Protein AF-A0A7W0MBH9-F1 (afdb_monomer_lite)

Foldseek 3Di:
DLVVCVVVVNNVVSLVVLVVCCVVVHPPNPVSLVVNLVVCVVVLVLVSVLVSLLVVCLVPPALVSLVSNCVSCVSVVNNVVCVVVSLVSQVVVPQLLRNLSNCVVVLVLVVSLVSCVPDDVVRYDLVSLLSSLVSCCVVPVVSSLVSLVVSLVVLVVVLDLVSLLVSLVSLVVNCVSCVVVVNNVVNVVVVVVVCVVCVPSPSSVVSCVVSVD

Structure (mmCIF, N/CA/C/O backbone):
data_AF-A0A7W0MBH9-F1
#
_entry.id   AF-A0A7W0MBH9-F1
#
loop_
_atom_site.group_PDB
_atom_site.id
_atom_site.type_symbol
_atom_site.label_atom_id
_atom_site.label_alt_id
_atom_site.label_comp_id
_atom_site.label_asym_id
_atom_site.label_entity_id
_atom_site.label_seq_id
_atom_site.pdbx_PDB_ins_code
_atom_site.Cartn_x
_atom_site.Cartn_y
_atom_site.Cartn_z
_atom_site.occupancy
_atom_site.B_iso_or_equiv
_atom_site.auth_seq_id
_atom_site.auth_comp_id
_atom_site.auth_asym_id
_atom_site.auth_atom_id
_atom_site.pdbx_PDB_model_num
ATOM 1 N N . MET A 1 1 ? 18.945 18.029 -27.733 1.00 68.25 1 MET A N 1
ATOM 2 C CA . MET A 1 1 ? 20.050 17.407 -28.519 1.00 68.25 1 MET A CA 1
ATOM 3 C C . MET A 1 1 ? 19.730 15.959 -28.866 1.00 68.25 1 MET A C 1
ATOM 5 O O . MET A 1 1 ? 19.923 15.594 -30.015 1.00 68.25 1 MET A O 1
ATOM 9 N N . ALA A 1 2 ? 19.217 15.164 -27.920 1.00 77.00 2 ALA A N 1
ATOM 10 C CA . ALA A 1 2 ? 18.685 13.834 -28.211 1.00 77.00 2 ALA A CA 1
ATOM 11 C C . ALA A 1 2 ? 17.453 13.874 -29.131 1.00 77.00 2 ALA A C 1
ATOM 13 O O . ALA A 1 2 ? 17.444 13.164 -30.128 1.00 77.00 2 ALA A O 1
ATOM 14 N N . ASP A 1 3 ? 16.504 14.786 -28.888 1.00 82.44 3 ASP A N 1
ATOM 15 C CA . ASP A 1 3 ? 15.327 14.963 -29.761 1.00 82.44 3 ASP A CA 1
ATOM 16 C C . ASP A 1 3 ? 15.734 15.255 -31.206 1.00 82.44 3 ASP A C 1
ATOM 18 O O . ASP A 1 3 ? 15.275 14.609 -32.135 1.00 82.44 3 ASP A O 1
ATOM 22 N N . LYS A 1 4 ? 16.729 16.130 -31.389 1.00 83.88 4 LYS A N 1
ATOM 23 C CA . LYS A 1 4 ? 17.278 16.458 -32.709 1.00 83.88 4 LYS A CA 1
ATOM 24 C C . LYS A 1 4 ? 17.926 15.257 -33.412 1.00 83.88 4 LYS A C 1
ATOM 26 O O . LYS A 1 4 ? 17.956 15.211 -34.633 1.00 83.88 4 LYS A O 1
ATOM 31 N N . LEU A 1 5 ? 18.475 14.291 -32.671 1.00 82.31 5 LEU A N 1
ATOM 32 C CA . LEU A 1 5 ? 18.982 13.046 -33.261 1.00 82.31 5 LEU A CA 1
ATOM 33 C C . LEU A 1 5 ? 17.832 12.115 -33.666 1.00 82.31 5 LEU A C 1
ATOM 35 O O . LEU A 1 5 ? 17.922 11.486 -34.717 1.00 82.31 5 LEU A O 1
ATOM 39 N N . VAL A 1 6 ? 16.755 12.063 -32.878 1.00 84.88 6 VAL A N 1
ATOM 40 C CA . VAL A 1 6 ? 15.534 11.311 -33.208 1.00 84.88 6 VAL A CA 1
ATOM 41 C C . VAL A 1 6 ? 14.849 11.895 -34.449 1.00 84.88 6 VAL A C 1
ATOM 43 O O . VAL A 1 6 ? 14.549 11.147 -35.374 1.00 84.88 6 VAL A O 1
ATOM 46 N N . GLU A 1 7 ? 14.704 13.221 -34.534 1.00 86.56 7 GLU A N 1
ATOM 47 C CA . GLU A 1 7 ? 14.156 13.934 -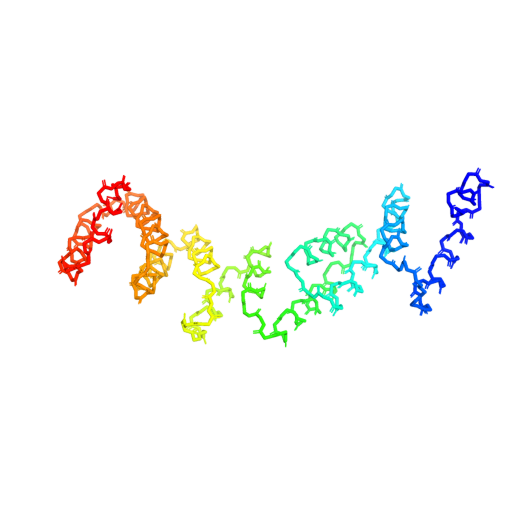35.705 1.00 86.56 7 GLU A CA 1
ATOM 48 C C . GLU A 1 7 ? 14.933 13.640 -36.9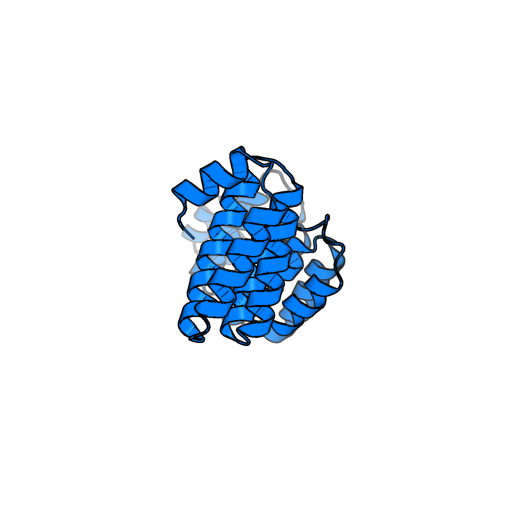98 1.00 86.56 7 GLU A C 1
ATOM 50 O O . GLU A 1 7 ? 14.364 13.612 -38.085 1.00 86.56 7 GLU A O 1
ATOM 55 N N . LEU A 1 8 ? 16.239 13.384 -36.884 1.00 87.31 8 LEU A N 1
ATOM 56 C CA . LEU A 1 8 ? 17.112 13.031 -38.005 1.00 87.31 8 LEU A CA 1
ATOM 57 C C . LEU A 1 8 ? 17.121 11.522 -38.320 1.00 87.31 8 LEU A C 1
ATOM 59 O O . LEU A 1 8 ? 17.977 11.067 -39.079 1.00 87.31 8 LEU A O 1
ATOM 63 N N . GLY A 1 9 ? 16.230 10.730 -37.715 1.00 83.75 9 GLY A N 1
ATOM 64 C CA . GLY A 1 9 ? 16.164 9.274 -37.890 1.00 83.75 9 GLY A CA 1
ATOM 65 C C . GLY A 1 9 ? 17.313 8.507 -37.223 1.00 83.75 9 GLY A C 1
ATOM 66 O O . GLY A 1 9 ? 17.500 7.319 -37.474 1.00 83.75 9 GLY A O 1
ATOM 67 N N . ARG A 1 10 ? 18.102 9.162 -36.360 1.00 88.19 10 ARG A N 1
ATOM 68 C CA . ARG A 1 10 ? 19.275 8.592 -35.671 1.00 88.19 10 ARG A CA 1
ATOM 69 C C . ARG A 1 10 ? 18.952 8.189 -34.232 1.00 88.19 10 ARG A C 1
ATOM 71 O O . ARG A 1 10 ? 19.737 8.422 -33.311 1.00 88.19 10 ARG A O 1
ATOM 78 N N . SER A 1 11 ? 17.804 7.552 -34.034 1.00 83.88 11 SER A N 1
ATOM 79 C CA . SER A 1 11 ? 17.293 7.162 -32.716 1.00 83.88 11 SER A CA 1
ATOM 80 C C . SER A 1 11 ? 18.256 6.269 -31.922 1.00 83.88 11 SER A C 1
ATOM 82 O O . SER A 1 11 ? 18.449 6.476 -30.725 1.00 83.88 11 SER A O 1
ATOM 84 N N . THR A 1 12 ? 18.961 5.344 -32.583 1.00 84.94 12 THR A N 1
ATOM 85 C CA . THR A 1 12 ? 19.976 4.487 -31.939 1.00 84.94 12 THR A CA 1
ATOM 86 C C . THR A 1 12 ? 21.141 5.297 -31.361 1.00 84.94 12 THR A C 1
ATOM 88 O O . THR A 1 12 ? 21.661 4.978 -30.289 1.00 84.94 12 THR A O 1
ATOM 91 N N . ASP A 1 13 ? 21.543 6.376 -32.039 1.00 84.62 13 ASP A N 1
ATOM 92 C CA . ASP A 1 13 ? 22.607 7.262 -31.564 1.00 84.62 13 ASP A CA 1
ATOM 93 C C . ASP A 1 13 ? 22.144 8.108 -30.379 1.00 84.62 13 ASP A C 1
ATOM 95 O O . ASP A 1 13 ? 22.915 8.293 -29.435 1.00 84.62 13 ASP A O 1
ATOM 99 N N . ALA A 1 14 ? 20.888 8.570 -30.401 1.00 85.12 14 ALA A N 1
ATOM 100 C CA . ALA A 1 14 ? 20.272 9.289 -29.289 1.00 85.12 14 ALA A CA 1
ATOM 101 C C . ALA A 1 14 ? 20.252 8.425 -28.016 1.00 85.12 14 ALA A C 1
ATOM 103 O O . ALA A 1 14 ? 20.780 8.837 -26.981 1.00 85.12 14 ALA A O 1
ATOM 104 N N . VAL A 1 15 ? 19.743 7.191 -28.115 1.00 85.81 15 VAL A N 1
ATOM 105 C CA . VAL A 1 15 ? 19.689 6.232 -26.999 1.00 85.81 15 VAL A CA 1
ATOM 106 C C . VAL A 1 15 ? 21.086 5.923 -26.462 1.00 85.81 15 VAL A C 1
ATOM 108 O O . VAL A 1 15 ? 21.318 5.970 -25.251 1.00 85.81 15 VAL A O 1
ATOM 111 N N . ARG A 1 16 ? 22.050 5.643 -27.349 1.00 86.25 16 ARG A N 1
ATOM 112 C CA . ARG A 1 16 ? 23.435 5.347 -26.956 1.00 86.25 16 ARG A CA 1
ATOM 113 C C . ARG A 1 16 ? 24.082 6.522 -26.223 1.00 86.25 16 ARG A C 1
ATOM 115 O O . ARG A 1 16 ? 24.674 6.311 -25.167 1.00 86.25 16 ARG A O 1
ATOM 122 N N . LEU A 1 17 ? 23.941 7.741 -26.749 1.00 87.00 17 LEU A N 1
ATOM 123 C CA . LEU A 1 17 ? 24.462 8.957 -26.123 1.00 87.00 17 LEU A CA 1
ATOM 124 C C . LEU A 1 17 ? 23.921 9.116 -24.698 1.00 87.00 17 LEU A C 1
ATOM 126 O O . LEU A 1 17 ? 24.693 9.345 -23.767 1.00 87.00 17 LEU A O 1
ATOM 130 N N . ILE A 1 18 ? 22.611 8.957 -24.519 1.00 86.81 18 ILE A N 1
ATOM 131 C CA . ILE A 1 18 ? 21.968 9.126 -23.215 1.00 86.81 18 ILE A CA 1
ATOM 132 C C . ILE A 1 18 ? 22.396 8.041 -22.234 1.00 86.81 18 ILE A C 1
ATOM 134 O O . ILE A 1 18 ? 22.822 8.371 -21.128 1.00 86.81 18 ILE A O 1
ATOM 138 N N . ARG A 1 19 ? 22.387 6.765 -22.643 1.00 84.62 19 ARG A N 1
ATOM 139 C CA . ARG A 1 19 ? 22.884 5.656 -21.810 1.00 84.62 19 ARG A CA 1
ATOM 140 C C . ARG A 1 19 ? 24.319 5.900 -21.341 1.00 84.62 19 ARG A C 1
ATOM 142 O O . ARG A 1 19 ? 24.640 5.653 -20.181 1.00 84.62 19 ARG A O 1
ATOM 149 N N . THR A 1 20 ? 25.188 6.415 -22.213 1.00 86.44 20 THR A N 1
ATOM 150 C CA . THR A 1 20 ? 26.563 6.769 -21.834 1.00 86.44 20 THR A CA 1
ATOM 151 C C . THR A 1 20 ? 26.610 7.891 -20.798 1.00 86.44 20 THR A C 1
ATOM 153 O O . THR A 1 20 ? 27.412 7.811 -19.869 1.00 86.44 20 THR A O 1
ATOM 156 N N . ARG A 1 21 ? 25.766 8.918 -20.923 1.00 86.06 21 ARG A N 1
ATOM 157 C CA . ARG A 1 21 ? 25.722 10.032 -19.962 1.00 86.06 21 ARG A CA 1
ATOM 158 C C . ARG A 1 21 ? 25.168 9.610 -18.602 1.00 86.06 21 ARG A C 1
ATOM 160 O O . ARG A 1 21 ? 25.760 9.969 -17.590 1.00 86.06 21 ARG A O 1
ATOM 167 N N . ILE A 1 22 ? 24.128 8.773 -18.582 1.00 84.12 22 ILE A N 1
ATOM 168 C CA . ILE A 1 22 ? 23.589 8.173 -17.350 1.00 84.12 22 ILE A CA 1
ATOM 169 C C . ILE A 1 22 ? 24.681 7.365 -16.634 1.00 84.12 22 ILE A C 1
ATOM 171 O O . ILE A 1 22 ? 24.929 7.583 -15.453 1.00 84.12 22 ILE A O 1
ATOM 175 N N . LYS A 1 23 ? 25.407 6.493 -17.352 1.00 82.38 23 LYS A N 1
ATOM 176 C CA . LYS A 1 23 ? 26.498 5.683 -16.769 1.00 82.38 23 LYS A CA 1
ATOM 177 C C . LYS A 1 23 ? 27.653 6.507 -16.199 1.00 82.38 23 LYS A C 1
ATOM 179 O O . LYS A 1 23 ? 28.332 6.045 -15.291 1.00 82.38 23 LYS A O 1
ATOM 184 N N . LYS A 1 24 ? 27.903 7.701 -16.739 1.00 84.38 24 LYS A N 1
ATOM 185 C CA . LYS A 1 24 ? 28.953 8.609 -16.255 1.00 84.38 24 LYS A CA 1
ATOM 186 C C . LYS A 1 24 ? 28.514 9.466 -15.064 1.00 84.38 24 LYS A C 1
ATOM 188 O O . LYS A 1 24 ? 29.319 10.261 -14.594 1.00 84.38 24 LYS A O 1
ATOM 193 N N . ASN A 1 25 ? 27.276 9.298 -14.591 1.00 77.00 25 ASN A N 1
ATOM 194 C CA . ASN A 1 25 ? 26.662 10.117 -13.549 1.00 77.00 25 ASN A CA 1
ATOM 195 C C . ASN A 1 25 ? 26.795 11.629 -13.828 1.00 77.00 25 ASN A C 1
ATOM 197 O O . ASN A 1 25 ? 27.114 12.419 -12.942 1.00 77.00 25 ASN A O 1
ATOM 201 N N . ASP A 1 26 ? 26.629 12.004 -15.099 1.00 74.62 26 ASP A N 1
ATOM 202 C CA . ASP A 1 26 ? 26.754 13.384 -15.571 1.00 74.62 26 ASP A CA 1
ATOM 203 C C . ASP A 1 26 ? 25.639 14.275 -14.990 1.00 74.62 26 ASP A C 1
ATOM 205 O O . 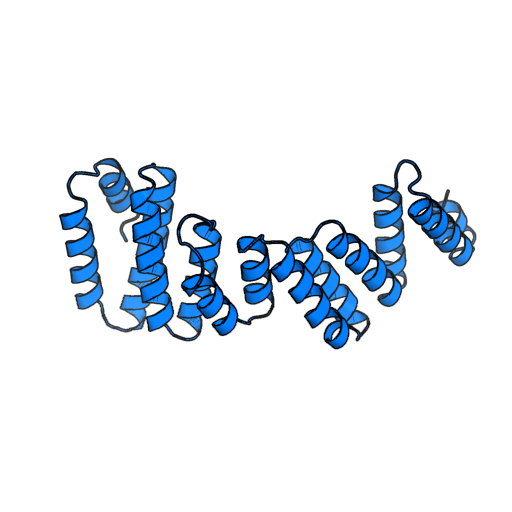ASP A 1 26 ? 24.568 13.791 -14.627 1.00 74.62 26 ASP A O 1
ATOM 209 N N . VAL A 1 27 ? 25.849 15.590 -14.914 1.00 68.06 27 VAL A N 1
ATOM 210 C CA . VAL A 1 27 ? 24.839 16.508 -14.359 1.00 68.06 27 VAL A CA 1
ATOM 211 C C . VAL A 1 27 ? 23.528 16.381 -15.150 1.00 68.06 27 VAL A C 1
ATOM 213 O O . VAL A 1 27 ? 23.517 16.473 -16.378 1.00 68.06 27 VAL A O 1
ATOM 216 N N . GLY A 1 28 ? 22.410 16.177 -14.442 1.00 74.94 28 GLY A N 1
ATOM 217 C CA . GLY A 1 28 ? 21.090 16.003 -15.059 1.00 74.94 28 GLY A CA 1
ATOM 218 C C . GLY A 1 28 ? 20.729 14.559 -15.432 1.00 74.94 28 GLY A C 1
ATOM 219 O O . GLY A 1 28 ? 19.964 14.359 -16.373 1.00 74.94 28 GLY A O 1
ATOM 220 N N . VAL A 1 29 ? 21.234 13.550 -14.705 1.00 79.12 29 VAL A N 1
ATOM 221 C CA . VAL A 1 29 ? 20.859 12.131 -14.906 1.00 79.12 29 VAL A CA 1
ATOM 222 C C . VAL A 1 29 ? 19.346 11.903 -14.862 1.00 79.12 29 VAL A C 1
ATOM 224 O O . VAL A 1 29 ? 18.840 11.134 -15.673 1.00 79.12 29 VAL A O 1
ATOM 227 N N . TRP A 1 30 ? 18.620 12.565 -13.955 1.00 79.00 30 TRP A N 1
ATOM 228 C CA . TRP A 1 30 ? 17.173 12.373 -13.796 1.00 79.00 30 TRP A CA 1
ATOM 229 C C . TRP A 1 30 ? 16.377 12.730 -15.067 1.00 79.00 30 TRP A C 1
ATOM 231 O O . TRP A 1 30 ? 15.751 11.825 -15.616 1.00 79.00 30 TRP A O 1
ATOM 241 N N . PRO A 1 31 ? 16.493 13.950 -15.642 1.00 86.50 31 PRO A N 1
ATOM 242 C CA . PRO A 1 31 ? 15.881 14.265 -16.938 1.00 86.50 31 PRO A CA 1
ATOM 243 C C . PRO A 1 31 ? 16.297 13.334 -18.084 1.00 86.50 31 PRO A C 1
ATOM 245 O O . PRO A 1 31 ? 15.519 13.078 -18.999 1.00 86.50 31 PRO A O 1
ATOM 248 N N . LEU A 1 32 ? 17.537 12.833 -18.063 1.00 86.12 32 LEU A N 1
ATOM 249 C CA . LEU A 1 32 ? 18.033 11.900 -19.076 1.00 86.12 32 LEU A CA 1
ATOM 250 C C . LEU A 1 32 ? 17.407 10.504 -18.941 1.00 86.12 32 LEU A C 1
ATOM 252 O O . LEU A 1 32 ? 17.131 9.873 -19.962 1.00 86.12 32 LEU A O 1
ATOM 256 N N . ARG A 1 33 ? 17.179 10.027 -17.710 1.00 83.69 33 ARG A N 1
ATOM 257 C CA . ARG A 1 33 ? 16.449 8.781 -17.440 1.00 83.69 33 ARG A CA 1
ATOM 258 C C . ARG A 1 33 ? 14.988 8.911 -17.859 1.00 83.69 33 ARG A C 1
ATOM 260 O O . ARG A 1 33 ? 14.539 8.072 -18.627 1.00 83.69 33 ARG A O 1
ATOM 267 N N . GLU A 1 34 ? 14.308 9.989 -17.461 1.00 86.12 34 GLU A N 1
ATOM 268 C CA . GLU A 1 34 ? 12.914 10.252 -17.857 1.00 86.12 34 GLU A CA 1
ATOM 269 C C . GLU A 1 34 ? 12.752 10.319 -19.378 1.00 86.12 34 GLU A C 1
ATOM 271 O O . GLU A 1 34 ? 11.821 9.746 -19.937 1.00 86.12 34 GLU A O 1
ATOM 276 N N . TRP A 1 35 ? 13.674 10.994 -20.073 1.00 91.31 35 TRP A N 1
ATOM 277 C CA . TRP A 1 35 ? 13.646 11.029 -21.533 1.00 91.31 35 TRP A CA 1
ATOM 278 C C . TRP A 1 35 ? 13.760 9.625 -22.130 1.00 91.31 35 TRP A C 1
ATOM 280 O O . TRP A 1 35 ? 13.010 9.289 -23.043 1.00 91.31 35 TRP A O 1
ATOM 290 N N . LEU A 1 36 ? 14.698 8.813 -21.628 1.00 89.81 36 LEU A N 1
ATOM 291 C CA . LEU A 1 36 ? 14.967 7.485 -22.176 1.00 89.81 36 LEU A CA 1
ATOM 292 C C . LEU A 1 36 ? 13.832 6.504 -21.894 1.00 89.81 36 LEU A C 1
ATOM 294 O O . LEU A 1 36 ? 13.537 5.680 -22.752 1.00 89.81 36 LEU A O 1
ATOM 298 N N . GLU A 1 37 ? 13.210 6.611 -20.724 1.00 88.94 37 GLU A N 1
ATOM 299 C CA . GLU A 1 37 ? 12.037 5.828 -20.353 1.00 88.94 37 GLU A CA 1
ATOM 300 C C . GLU A 1 37 ? 10.876 6.121 -21.303 1.00 88.94 37 GLU A C 1
ATOM 302 O O . GLU A 1 37 ? 10.459 5.214 -22.015 1.00 88.94 37 GLU A O 1
ATOM 307 N N . ARG A 1 38 ? 10.469 7.391 -21.453 1.00 90.44 38 ARG A N 1
ATOM 308 C CA . ARG A 1 38 ? 9.397 7.770 -22.395 1.00 90.44 38 ARG A CA 1
ATOM 309 C C . ARG A 1 38 ? 9.706 7.359 -23.831 1.00 90.44 38 ARG A C 1
ATOM 311 O O . ARG A 1 38 ? 8.851 6.820 -24.519 1.00 90.44 38 ARG A O 1
ATOM 318 N N . PHE A 1 39 ? 10.943 7.581 -24.283 1.00 91.38 39 PHE A N 1
ATOM 319 C CA . PHE A 1 39 ? 11.349 7.187 -25.631 1.00 91.38 39 PHE A CA 1
ATOM 320 C C . PHE A 1 39 ? 11.237 5.667 -25.842 1.00 91.38 39 PHE A C 1
ATOM 322 O O . PHE A 1 39 ? 10.825 5.216 -26.909 1.00 91.38 39 PHE A O 1
ATOM 329 N N . ALA A 1 40 ? 11.610 4.870 -24.837 1.00 90.88 40 ALA A N 1
ATOM 330 C CA . ALA A 1 40 ? 11.494 3.418 -24.892 1.00 90.88 40 ALA A CA 1
ATOM 331 C C . ALA A 1 40 ? 10.030 2.950 -24.814 1.00 90.88 40 ALA A C 1
ATOM 333 O O . ALA A 1 40 ? 9.664 2.026 -25.537 1.00 90.88 40 ALA A O 1
ATOM 334 N N . GLU A 1 41 ? 9.191 3.600 -24.004 1.00 90.62 41 GLU A N 1
ATOM 335 C CA . GLU A 1 41 ? 7.746 3.343 -23.940 1.00 90.62 41 GLU A CA 1
ATOM 336 C C . GLU A 1 41 ? 7.062 3.605 -25.286 1.00 90.62 41 GLU A C 1
ATOM 338 O O . GLU A 1 41 ? 6.368 2.723 -25.797 1.00 90.62 41 GLU A O 1
ATOM 343 N N . ASP A 1 42 ? 7.322 4.764 -25.901 1.00 91.38 42 ASP A N 1
ATOM 344 C CA . ASP A 1 42 ? 6.776 5.147 -27.212 1.00 91.38 42 ASP A CA 1
ATOM 345 C C . ASP A 1 42 ? 7.212 4.173 -28.318 1.00 91.38 42 ASP A C 1
ATOM 347 O O . ASP A 1 42 ? 6.460 3.882 -29.251 1.00 91.38 42 ASP A O 1
ATOM 351 N N . ALA A 1 43 ? 8.429 3.637 -28.206 1.00 90.25 43 ALA A N 1
ATOM 352 C CA . ALA A 1 43 ? 8.967 2.635 -29.120 1.00 90.25 43 ALA A CA 1
ATOM 353 C C . ALA A 1 43 ? 8.499 1.197 -28.814 1.00 90.25 43 ALA A C 1
ATOM 355 O O . ALA A 1 43 ? 8.831 0.280 -29.568 1.00 90.25 43 ALA A O 1
ATOM 356 N N . GLY A 1 44 ? 7.766 0.971 -27.716 1.00 91.62 44 GLY A N 1
ATOM 357 C CA . GLY A 1 44 ? 7.373 -0.362 -27.249 1.00 91.62 44 GLY A CA 1
ATOM 358 C C . GLY A 1 44 ? 8.543 -1.229 -26.760 1.00 91.62 44 GLY A C 1
ATOM 359 O O . GLY A 1 44 ? 8.391 -2.444 -26.616 1.00 91.62 44 GLY A O 1
ATOM 360 N N . ASP A 1 45 ? 9.709 -0.632 -26.497 1.00 93.44 45 ASP A N 1
ATOM 361 C CA . ASP A 1 45 ? 10.893 -1.307 -25.960 1.00 93.44 45 ASP A CA 1
ATOM 362 C C . ASP A 1 45 ? 10.777 -1.487 -24.438 1.00 93.44 45 ASP A C 1
ATOM 364 O O . ASP A 1 45 ? 11.517 -0.913 -23.632 1.00 93.44 45 ASP A O 1
ATOM 368 N N . TRP A 1 46 ? 9.840 -2.348 -24.039 1.00 94.56 46 TRP A N 1
ATOM 369 C CA . TRP A 1 46 ? 9.592 -2.690 -22.637 1.00 94.56 46 TRP A CA 1
ATOM 370 C C . TRP A 1 46 ? 10.794 -3.349 -21.956 1.00 94.56 46 TRP A C 1
ATOM 372 O O . TRP A 1 46 ? 10.881 -3.333 -20.729 1.00 94.56 46 TRP A O 1
ATOM 382 N N . THR A 1 47 ? 11.753 -3.887 -22.719 1.00 94.31 47 THR A N 1
ATOM 383 C CA . THR A 1 47 ? 13.006 -4.406 -22.154 1.00 94.31 47 THR A CA 1
ATOM 384 C C . THR A 1 47 ? 13.843 -3.265 -21.589 1.00 94.31 47 THR A C 1
ATOM 386 O O . THR A 1 47 ? 14.261 -3.341 -20.434 1.00 94.31 47 THR A O 1
ATOM 389 N N . THR A 1 48 ? 14.029 -2.184 -22.351 1.00 91.69 48 THR A N 1
ATOM 390 C CA . THR A 1 48 ? 14.747 -0.998 -21.867 1.00 91.69 48 THR A CA 1
ATOM 391 C C . THR A 1 48 ? 14.008 -0.318 -20.710 1.00 91.69 48 THR A C 1
ATOM 393 O O . THR A 1 48 ? 14.650 0.034 -19.721 1.00 91.69 48 THR A O 1
ATOM 396 N N . VAL A 1 49 ? 12.676 -0.186 -20.775 1.00 94.12 49 VAL A N 1
ATOM 397 C CA . VAL A 1 49 ? 11.876 0.371 -19.660 1.00 94.12 49 VAL A CA 1
ATOM 398 C C . VAL A 1 49 ? 12.049 -0.473 -18.388 1.00 94.12 49 VAL A C 1
ATOM 400 O O . VAL A 1 49 ? 12.276 0.063 -17.303 1.00 94.12 49 VAL A O 1
ATOM 403 N N . THR A 1 50 ? 12.034 -1.805 -18.516 1.00 96.44 50 THR A N 1
ATOM 404 C CA . THR A 1 50 ? 12.261 -2.727 -17.390 1.00 96.44 50 THR A CA 1
ATOM 405 C C . THR A 1 50 ? 13.644 -2.534 -16.769 1.00 96.44 50 THR A C 1
ATOM 407 O O . THR A 1 50 ? 13.773 -2.529 -15.551 1.00 96.44 50 THR A O 1
ATOM 410 N N . GLU A 1 51 ? 14.692 -2.367 -17.580 1.00 93.38 51 GLU A N 1
ATOM 411 C CA . GLU A 1 51 ? 16.050 -2.128 -17.074 1.00 93.38 51 GLU A CA 1
ATOM 412 C C . GLU A 1 51 ? 16.144 -0.814 -16.286 1.00 93.38 51 GLU A C 1
ATOM 414 O O . GLU A 1 51 ? 16.722 -0.787 -15.200 1.00 93.38 51 GLU A O 1
ATOM 419 N N . LEU A 1 52 ? 15.537 0.262 -16.797 1.00 91.19 52 LEU A N 1
ATOM 420 C CA . LEU A 1 52 ? 15.564 1.579 -16.154 1.00 91.19 52 LEU A CA 1
ATOM 421 C C . LEU A 1 52 ? 14.787 1.602 -14.836 1.00 91.19 52 LEU A C 1
ATOM 423 O O . LEU A 1 52 ? 15.303 2.093 -13.827 1.00 91.19 52 LEU A O 1
ATOM 427 N N . THR A 1 53 ? 13.577 1.042 -14.835 1.00 94.31 53 THR A N 1
ATOM 428 C CA . THR A 1 53 ? 12.733 0.933 -13.635 1.00 94.31 53 THR A CA 1
ATOM 429 C C . THR A 1 53 ? 13.358 -0.002 -12.599 1.00 94.31 53 THR A C 1
ATOM 431 O O . THR A 1 53 ? 13.326 0.294 -11.404 1.00 94.31 53 THR A O 1
ATOM 434 N N . TRP A 1 54 ? 14.013 -1.084 -13.034 1.00 96.00 54 TRP A N 1
ATOM 435 C CA . TRP A 1 54 ? 14.777 -1.975 -12.161 1.00 96.00 54 TRP A CA 1
ATOM 436 C C . TRP A 1 54 ? 15.938 -1.253 -11.479 1.00 96.00 54 TRP A C 1
ATOM 438 O O . TRP A 1 54 ? 16.069 -1.326 -10.256 1.00 96.00 54 TRP A O 1
ATOM 448 N N . ASP A 1 55 ? 16.760 -0.528 -12.239 1.00 91.94 55 ASP A N 1
ATOM 449 C CA . ASP A 1 55 ? 17.888 0.222 -11.687 1.00 91.94 55 ASP A CA 1
ATOM 450 C C . ASP A 1 55 ? 17.412 1.303 -10.706 1.00 91.94 55 ASP A C 1
ATOM 452 O O . ASP A 1 55 ? 17.966 1.427 -9.613 1.00 91.94 55 ASP A O 1
ATOM 456 N N . ALA A 1 56 ? 16.346 2.037 -11.046 1.00 90.31 56 ALA A N 1
ATOM 457 C CA . ALA A 1 56 ? 15.742 3.030 -10.158 1.00 90.31 56 ALA A CA 1
ATOM 458 C C . ALA A 1 56 ? 15.216 2.403 -8.856 1.00 90.31 56 ALA A C 1
ATOM 460 O O . ALA A 1 56 ? 15.516 2.895 -7.767 1.00 90.31 56 ALA A O 1
ATOM 461 N N . TYR A 1 57 ? 14.493 1.284 -8.946 1.00 95.00 57 TYR A N 1
ATOM 462 C CA . TYR A 1 57 ? 13.965 0.584 -7.777 1.00 95.00 57 TYR A CA 1
ATOM 463 C C . TYR A 1 57 ? 15.073 0.029 -6.877 1.00 95.00 57 TYR A C 1
ATOM 465 O O . TYR A 1 57 ? 14.963 0.074 -5.654 1.00 95.00 57 TYR A O 1
ATOM 473 N N . ARG A 1 58 ? 16.161 -0.488 -7.455 1.00 95.12 58 ARG A N 1
ATOM 474 C CA . ARG A 1 58 ? 17.316 -0.961 -6.679 1.00 95.12 58 ARG A CA 1
ATOM 475 C C . ARG A 1 58 ? 17.996 0.157 -5.903 1.00 95.12 58 ARG A C 1
ATOM 477 O O . ARG A 1 58 ? 18.468 -0.088 -4.795 1.00 95.12 58 ARG A O 1
ATOM 484 N N . GLU A 1 59 ? 18.088 1.333 -6.510 1.00 90.25 59 GLU A N 1
ATOM 485 C CA . GLU A 1 59 ? 18.740 2.505 -5.931 1.00 90.25 59 GLU A CA 1
ATOM 486 C C . GLU A 1 59 ? 17.881 3.116 -4.817 1.00 90.25 59 GLU A C 1
ATOM 488 O O . GLU A 1 59 ? 18.360 3.336 -3.704 1.00 90.25 59 GLU A O 1
ATOM 493 N N . PHE A 1 60 ? 16.585 3.296 -5.084 1.00 90.19 60 PHE A N 1
ATOM 494 C CA . PHE A 1 60 ? 15.625 3.882 -4.153 1.00 90.19 60 PHE A CA 1
ATOM 495 C C . PHE A 1 60 ? 14.328 3.062 -4.122 1.00 90.19 60 PHE A C 1
ATOM 497 O O . PHE A 1 60 ? 13.341 3.439 -4.758 1.00 90.19 60 PHE A O 1
ATOM 504 N N . PRO A 1 61 ? 14.277 1.948 -3.363 1.00 95.31 61 PRO A N 1
ATOM 505 C CA . PRO A 1 61 ? 13.094 1.098 -3.373 1.00 95.31 61 PRO A CA 1
ATOM 506 C C . PRO A 1 61 ? 11.869 1.863 -2.853 1.00 95.31 61 PRO A C 1
ATOM 508 O O . PRO A 1 61 ? 11.933 2.550 -1.828 1.00 95.31 61 PRO A O 1
ATOM 511 N N . SER A 1 62 ? 10.739 1.742 -3.535 1.00 95.00 62 SER A N 1
ATOM 512 C CA . SER A 1 62 ? 9.475 2.389 -3.170 1.00 95.00 62 SER A CA 1
ATOM 513 C C . SER A 1 62 ? 8.299 1.571 -3.704 1.00 95.00 62 SER A C 1
ATOM 515 O O . SER A 1 62 ? 8.487 0.717 -4.569 1.00 95.00 62 SER A O 1
ATOM 517 N N . ALA A 1 63 ? 7.094 1.794 -3.173 1.00 94.12 63 ALA A N 1
ATOM 518 C CA . ALA A 1 63 ? 5.905 1.097 -3.666 1.00 94.12 63 ALA A CA 1
ATOM 519 C C . ALA A 1 63 ? 5.615 1.497 -5.123 1.00 94.12 63 ALA A C 1
ATOM 521 O O . ALA A 1 63 ? 5.420 0.632 -5.969 1.00 94.12 63 ALA A O 1
ATOM 522 N N . ASP A 1 64 ? 5.716 2.791 -5.444 1.00 94.12 64 ASP A N 1
ATOM 523 C CA . ASP A 1 64 ? 5.555 3.286 -6.816 1.00 94.12 64 ASP A CA 1
ATOM 524 C C . ASP A 1 64 ? 6.599 2.699 -7.766 1.00 94.12 64 ASP A C 1
ATOM 526 O O . ASP A 1 64 ? 6.239 2.163 -8.808 1.00 94.12 64 ASP A O 1
ATOM 530 N N . GLY A 1 65 ? 7.875 2.687 -7.369 1.00 94.62 65 GLY A N 1
ATOM 531 C CA . GLY A 1 65 ? 8.939 2.084 -8.171 1.00 94.62 65 GLY A CA 1
ATOM 532 C C . GLY A 1 65 ? 8.743 0.581 -8.386 1.00 94.62 65 GLY A C 1
ATOM 533 O O . GLY A 1 65 ? 9.053 0.073 -9.459 1.00 94.62 65 GLY A O 1
ATOM 534 N N . TYR A 1 66 ? 8.189 -0.135 -7.400 1.00 97.38 66 TYR A N 1
ATOM 535 C CA . TYR A 1 66 ? 7.824 -1.545 -7.555 1.00 97.38 66 TYR A CA 1
ATOM 536 C C . TYR A 1 66 ? 6.682 -1.730 -8.562 1.00 97.38 66 TYR A C 1
ATOM 538 O O . TYR A 1 66 ? 6.759 -2.627 -9.400 1.00 97.38 66 TYR A O 1
ATOM 546 N N . ARG A 1 67 ? 5.649 -0.878 -8.516 1.00 97.06 67 ARG A N 1
ATOM 547 C CA . ARG A 1 67 ? 4.523 -0.916 -9.464 1.00 97.06 67 ARG A CA 1
ATOM 548 C C . ARG A 1 67 ? 4.965 -0.604 -10.891 1.00 97.06 67 ARG A C 1
ATOM 550 O O . ARG A 1 67 ? 4.636 -1.374 -11.788 1.00 97.06 67 ARG A O 1
ATOM 557 N N . SER A 1 68 ? 5.773 0.440 -11.086 1.00 95.12 68 SER A N 1
ATOM 558 C CA . SER A 1 68 ? 6.353 0.775 -12.396 1.00 95.12 68 SER A CA 1
ATOM 559 C C . SER A 1 68 ? 7.226 -0.361 -12.936 1.00 95.12 68 SER A C 1
ATOM 561 O O . SER A 1 68 ? 7.090 -0.756 -14.092 1.00 95.12 68 SER A O 1
ATOM 563 N N . LEU A 1 69 ? 8.073 -0.954 -12.084 1.00 97.38 69 LEU A N 1
ATOM 564 C CA . LEU A 1 69 ? 8.868 -2.128 -12.445 1.00 97.38 69 LEU A CA 1
ATOM 565 C C . LEU A 1 69 ? 7.984 -3.315 -12.845 1.00 97.38 69 LEU A C 1
ATOM 567 O O . LEU A 1 69 ? 8.276 -3.981 -13.837 1.00 97.38 69 LEU A O 1
ATOM 571 N N . ARG A 1 70 ? 6.929 -3.603 -12.075 1.00 97.88 70 ARG A N 1
ATOM 572 C CA . ARG A 1 70 ? 5.997 -4.698 -12.361 1.00 97.88 70 ARG A CA 1
ATOM 573 C C . ARG A 1 70 ? 5.341 -4.510 -13.720 1.00 97.88 70 ARG A C 1
ATOM 575 O O . ARG A 1 70 ? 5.391 -5.430 -14.528 1.00 97.88 70 ARG A O 1
ATOM 582 N N . GLU A 1 71 ? 4.788 -3.331 -13.988 1.00 96.50 71 GLU A N 1
ATOM 583 C CA . GLU A 1 71 ? 4.138 -3.028 -15.262 1.00 96.50 71 GLU A CA 1
ATOM 584 C C . GLU A 1 71 ? 5.097 -3.213 -16.447 1.00 96.50 71 GLU A C 1
ATOM 586 O O . GLU A 1 71 ? 4.789 -3.946 -17.391 1.00 96.50 71 GLU A O 1
ATOM 591 N N . ALA A 1 72 ? 6.288 -2.612 -16.378 1.00 96.88 72 ALA A N 1
ATOM 592 C CA . ALA A 1 72 ? 7.290 -2.728 -17.433 1.00 96.88 72 ALA A CA 1
ATOM 593 C C . ALA A 1 72 ? 7.724 -4.188 -17.651 1.00 96.88 72 ALA A C 1
ATOM 595 O O . ALA A 1 72 ? 7.759 -4.679 -18.783 1.00 96.88 72 ALA A O 1
ATOM 596 N N . ALA A 1 73 ? 7.996 -4.908 -16.560 1.00 97.50 73 ALA A N 1
ATOM 597 C CA . ALA A 1 73 ? 8.450 -6.290 -16.604 1.00 97.50 73 ALA A CA 1
ATOM 598 C C . ALA A 1 73 ? 7.359 -7.265 -17.066 1.00 97.50 73 ALA A C 1
ATOM 600 O O . ALA A 1 73 ? 7.683 -8.273 -17.695 1.00 97.50 73 ALA A O 1
ATOM 601 N N . GLU A 1 74 ? 6.084 -7.009 -16.764 1.00 97.62 74 GLU A N 1
ATOM 602 C CA . GLU A 1 74 ? 4.953 -7.793 -17.270 1.00 97.62 74 GLU A CA 1
ATOM 603 C C . GLU A 1 74 ? 4.829 -7.617 -18.787 1.00 97.62 74 GLU A C 1
ATOM 605 O O . GLU A 1 74 ? 4.784 -8.616 -19.508 1.00 97.62 74 GLU A O 1
ATOM 610 N N . ARG A 1 75 ? 4.897 -6.375 -19.288 1.00 96.94 75 ARG A N 1
ATOM 611 C CA . ARG A 1 75 ? 4.887 -6.085 -20.734 1.00 96.94 75 ARG A CA 1
ATOM 612 C C . ARG A 1 75 ? 6.100 -6.669 -21.465 1.00 96.94 75 ARG A C 1
ATOM 614 O O . ARG A 1 75 ? 5.979 -7.093 -22.611 1.00 96.94 75 ARG A O 1
ATOM 621 N N . ALA A 1 76 ? 7.251 -6.751 -20.798 1.00 96.50 76 ALA A N 1
ATOM 622 C CA . ALA A 1 76 ? 8.452 -7.403 -21.319 1.00 96.50 76 ALA A CA 1
ATOM 623 C C . ALA A 1 76 ? 8.463 -8.939 -21.150 1.00 96.50 76 ALA A C 1
ATOM 625 O O . ALA A 1 76 ? 9.395 -9.592 -21.616 1.00 96.50 76 ALA A O 1
ATOM 626 N N . GLY A 1 77 ? 7.486 -9.533 -20.450 1.00 97.25 77 GLY A N 1
ATOM 627 C CA . GLY A 1 77 ? 7.443 -10.974 -20.165 1.00 97.25 77 GLY A CA 1
ATOM 628 C C . GLY A 1 77 ? 8.501 -11.472 -19.166 1.00 97.25 77 GLY A C 1
ATOM 629 O O . GLY A 1 77 ? 8.780 -12.667 -19.111 1.00 97.25 77 GLY A O 1
ATOM 630 N N . ARG A 1 78 ? 9.100 -10.578 -18.370 1.00 96.94 78 ARG A N 1
ATOM 631 C CA . ARG A 1 78 ? 10.208 -10.862 -17.430 1.00 96.94 78 ARG A CA 1
ATOM 632 C C . ARG A 1 78 ? 9.806 -10.808 -15.957 1.00 96.94 78 ARG A C 1
ATOM 634 O O . ARG A 1 78 ? 10.635 -11.053 -15.080 1.00 96.94 78 ARG A O 1
ATOM 641 N N . TRP A 1 79 ? 8.544 -10.493 -15.661 1.00 97.12 79 TRP A N 1
ATOM 642 C CA . TRP A 1 79 ? 8.096 -10.267 -14.286 1.00 97.12 79 TRP A CA 1
ATOM 643 C C . TRP A 1 79 ? 8.324 -11.462 -13.359 1.00 97.12 79 TRP A C 1
ATOM 645 O O . TRP A 1 79 ? 8.780 -11.291 -12.231 1.00 97.12 79 TRP A O 1
ATOM 655 N N . LYS A 1 80 ? 8.086 -12.681 -13.852 1.00 96.50 80 LYS A N 1
ATOM 656 C CA . LYS A 1 80 ? 8.274 -13.912 -13.073 1.00 96.50 80 LYS A CA 1
ATOM 657 C C . LYS A 1 80 ? 9.696 -14.046 -12.512 1.00 96.50 80 LYS A C 1
ATOM 659 O O . LYS A 1 80 ? 9.855 -14.522 -11.389 1.00 96.50 80 LYS A O 1
ATOM 664 N N . ASP A 1 81 ? 10.699 -13.591 -13.260 1.00 95.88 81 ASP A N 1
ATOM 665 C CA . ASP A 1 81 ? 12.107 -13.674 -12.867 1.00 95.88 81 ASP A CA 1
ATOM 666 C C . ASP A 1 81 ? 12.512 -12.518 -11.942 1.00 95.88 81 ASP A C 1
ATOM 668 O O . ASP A 1 81 ? 13.278 -12.708 -10.995 1.00 95.88 81 ASP A O 1
ATOM 672 N N . LEU A 1 82 ? 11.976 -11.318 -12.185 1.00 96.81 82 LEU A N 1
ATOM 673 C CA . LEU A 1 82 ? 12.339 -10.108 -11.440 1.00 96.81 82 LEU A CA 1
ATOM 674 C C . LEU A 1 82 ? 11.609 -9.977 -10.103 1.00 96.81 82 LEU A C 1
ATOM 676 O O . LEU A 1 82 ? 12.206 -9.513 -9.128 1.00 96.81 82 LEU A O 1
ATOM 680 N N . ARG A 1 83 ? 10.356 -10.434 -10.016 1.00 96.81 83 ARG A N 1
ATOM 681 C CA . ARG A 1 83 ? 9.530 -10.364 -8.805 1.00 96.81 83 ARG A CA 1
ATOM 682 C C . ARG A 1 83 ? 10.241 -10.860 -7.537 1.00 96.81 83 ARG A C 1
ATOM 684 O O . ARG A 1 83 ? 10.307 -10.096 -6.573 1.00 96.81 83 ARG A O 1
ATOM 691 N N . PRO A 1 84 ? 10.806 -12.086 -7.478 1.00 96.94 84 PRO A N 1
ATOM 692 C CA . PRO A 1 84 ? 11.452 -12.565 -6.253 1.00 96.94 84 PRO A CA 1
ATOM 693 C C . PRO A 1 84 ? 12.678 -11.728 -5.863 1.00 96.94 84 PRO A C 1
ATOM 695 O O . PRO A 1 84 ? 12.997 -11.612 -4.678 1.00 96.94 84 PRO A O 1
ATOM 698 N N . MET A 1 85 ? 13.370 -11.131 -6.837 1.00 97.19 85 MET A N 1
ATOM 699 C CA . MET A 1 85 ? 14.511 -10.257 -6.574 1.00 97.19 85 MET A CA 1
ATOM 700 C C . MET A 1 85 ? 14.053 -8.901 -6.026 1.00 97.19 85 MET A C 1
ATOM 702 O O . MET A 1 85 ? 14.622 -8.428 -5.043 1.00 97.19 85 MET A O 1
ATOM 706 N N . ALA A 1 86 ? 13.006 -8.312 -6.613 1.00 97.12 86 ALA A N 1
ATOM 707 C CA . ALA A 1 86 ? 12.406 -7.062 -6.151 1.00 97.12 86 ALA A CA 1
ATOM 708 C C . ALA A 1 86 ? 11.875 -7.193 -4.714 1.00 97.12 86 ALA A C 1
ATOM 710 O O . ALA A 1 86 ? 12.235 -6.409 -3.835 1.00 97.12 86 ALA A O 1
ATOM 711 N N . LEU A 1 87 ? 11.113 -8.257 -4.442 1.00 96.31 87 LEU A N 1
ATOM 712 C CA . LEU A 1 87 ? 10.548 -8.527 -3.121 1.00 96.31 87 LEU A CA 1
ATOM 713 C C . LEU A 1 87 ? 11.638 -8.682 -2.047 1.00 96.31 87 LEU A C 1
ATOM 715 O O . LEU A 1 87 ? 11.521 -8.143 -0.947 1.00 96.31 87 LEU A O 1
ATOM 719 N N . ARG A 1 88 ? 12.749 -9.347 -2.388 1.00 96.25 88 ARG A N 1
ATOM 720 C CA . ARG A 1 88 ? 13.904 -9.500 -1.492 1.00 96.25 88 ARG A CA 1
ATOM 721 C C . ARG A 1 88 ? 14.579 -8.166 -1.166 1.00 96.25 88 ARG A C 1
ATOM 723 O O . ARG A 1 88 ? 15.092 -8.007 -0.060 1.00 96.25 88 ARG A O 1
ATOM 730 N N . ILE A 1 89 ? 14.615 -7.219 -2.105 1.00 96.50 89 ILE A N 1
ATOM 731 C CA . ILE A 1 89 ? 15.150 -5.872 -1.853 1.00 96.50 89 ILE A CA 1
ATOM 732 C C . ILE A 1 89 ? 14.256 -5.135 -0.855 1.00 96.50 89 ILE A C 1
ATOM 734 O O . ILE A 1 89 ? 14.771 -4.587 0.120 1.00 96.50 89 ILE A O 1
ATOM 738 N N . ALA A 1 90 ? 12.935 -5.165 -1.053 1.00 95.62 90 ALA A N 1
ATOM 739 C CA . ALA A 1 90 ? 11.989 -4.566 -0.114 1.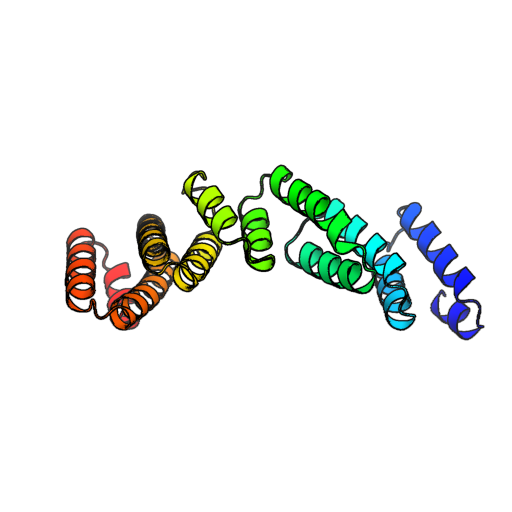00 95.62 90 ALA A CA 1
ATOM 740 C C . ALA A 1 90 ? 12.147 -5.144 1.297 1.00 95.62 90 ALA A C 1
ATOM 742 O O . ALA A 1 90 ? 12.317 -4.384 2.251 1.00 95.62 90 ALA A O 1
ATOM 743 N N . GLU A 1 91 ? 12.178 -6.473 1.414 1.00 93.25 91 GLU A N 1
ATOM 744 C CA . GLU A 1 91 ? 12.338 -7.172 2.691 1.00 93.25 91 GLU A CA 1
ATOM 745 C C . GLU A 1 91 ? 13.641 -6.773 3.403 1.00 93.25 91 GLU A C 1
ATOM 747 O O . GLU A 1 91 ? 13.636 -6.420 4.585 1.00 93.25 91 GLU A O 1
ATOM 752 N N . ARG A 1 92 ? 14.764 -6.771 2.674 1.00 93.88 92 ARG A N 1
ATOM 753 C CA . ARG A 1 92 ? 16.090 -6.450 3.227 1.00 93.88 92 ARG A CA 1
ATOM 754 C C . ARG A 1 92 ? 16.307 -4.968 3.498 1.00 93.88 92 ARG A C 1
ATOM 756 O O . ARG A 1 92 ? 17.242 -4.632 4.218 1.00 93.88 92 ARG A O 1
ATOM 763 N N . SER A 1 93 ? 15.461 -4.088 2.965 1.00 90.44 93 SER A N 1
ATOM 764 C CA . SER A 1 93 ? 15.552 -2.653 3.242 1.00 90.44 93 SER A CA 1
ATOM 765 C C . SER A 1 93 ? 15.236 -2.297 4.701 1.00 90.44 93 SER A C 1
ATOM 767 O O . SER A 1 93 ? 15.460 -1.162 5.109 1.00 90.44 93 SER A O 1
ATOM 769 N N . GLY A 1 94 ? 14.675 -3.233 5.481 1.00 87.94 94 GLY A N 1
ATOM 770 C CA . GLY A 1 94 ? 14.263 -3.008 6.870 1.00 87.94 94 GLY A CA 1
ATOM 771 C C . GLY A 1 94 ? 13.013 -2.133 7.019 1.00 87.94 94 GLY A C 1
ATOM 772 O O . GLY A 1 94 ? 12.478 -2.017 8.119 1.00 87.94 94 GLY A O 1
ATOM 773 N N . ARG A 1 95 ? 12.502 -1.552 5.924 1.00 90.50 95 ARG A N 1
ATOM 774 C CA . ARG A 1 95 ? 11.265 -0.765 5.901 1.00 90.50 95 ARG A CA 1
ATOM 775 C C . ARG A 1 95 ? 10.066 -1.690 5.777 1.00 90.50 95 ARG A C 1
ATOM 777 O O . ARG A 1 95 ? 9.628 -2.022 4.676 1.00 90.50 95 ARG A O 1
ATOM 784 N N . LEU A 1 96 ? 9.546 -2.105 6.925 1.00 91.69 96 LEU A N 1
ATOM 785 C CA . LEU A 1 96 ? 8.403 -3.004 6.987 1.00 91.69 96 LEU A CA 1
ATOM 786 C C . LEU A 1 96 ? 7.169 -2.439 6.261 1.00 91.69 96 LEU A C 1
ATOM 788 O O . LEU A 1 96 ? 6.521 -3.196 5.545 1.00 91.69 96 LEU A O 1
ATOM 792 N N . ASP A 1 97 ? 6.899 -1.132 6.368 1.00 92.62 97 ASP A N 1
ATOM 793 C CA . ASP A 1 97 ? 5.782 -0.479 5.666 1.00 92.62 97 ASP A CA 1
ATOM 794 C C . ASP A 1 97 ? 5.843 -0.707 4.150 1.00 92.62 97 ASP A C 1
ATOM 796 O O . ASP A 1 97 ? 4.853 -1.082 3.526 1.00 92.62 97 ASP A O 1
ATOM 800 N N . LEU A 1 98 ? 7.029 -0.530 3.553 1.00 93.88 98 LEU A N 1
ATOM 801 C CA . LEU A 1 98 ? 7.235 -0.764 2.124 1.00 93.88 98 LEU A CA 1
ATOM 802 C C . LEU A 1 98 ? 6.975 -2.227 1.764 1.00 93.88 98 LEU A C 1
ATOM 804 O O . LEU A 1 98 ? 6.298 -2.511 0.780 1.00 93.88 98 LEU A O 1
ATOM 808 N N . TYR A 1 99 ? 7.538 -3.146 2.546 1.00 95.62 99 TYR A N 1
ATOM 809 C CA . TYR A 1 99 ? 7.394 -4.571 2.284 1.00 95.62 99 TYR A CA 1
ATOM 810 C C . TYR A 1 99 ? 5.927 -5.012 2.355 1.00 95.62 99 TYR A C 1
ATOM 812 O O . TYR A 1 99 ? 5.465 -5.722 1.467 1.00 95.62 99 TYR A O 1
ATOM 820 N N . LEU A 1 100 ? 5.174 -4.540 3.353 1.00 95.69 100 LEU A N 1
ATOM 821 C CA . LEU A 1 100 ? 3.745 -4.828 3.475 1.00 95.69 100 LEU A CA 1
ATOM 822 C C . LEU A 1 100 ? 2.941 -4.243 2.311 1.00 95.69 100 LEU A C 1
ATOM 824 O O . LEU A 1 100 ? 2.141 -4.968 1.731 1.00 95.69 100 LEU A O 1
ATOM 828 N N . ARG A 1 101 ? 3.191 -2.989 1.908 1.00 95.62 101 ARG A N 1
ATOM 829 C CA . ARG A 1 101 ? 2.525 -2.386 0.736 1.00 95.62 101 ARG A CA 1
ATOM 830 C C . ARG A 1 101 ? 2.748 -3.206 -0.533 1.00 95.62 101 ARG A C 1
ATOM 832 O O . ARG A 1 101 ? 1.798 -3.477 -1.253 1.00 95.62 101 ARG A O 1
ATOM 839 N N . ILE A 1 102 ? 3.976 -3.672 -0.756 1.00 96.75 102 ILE A N 1
ATOM 840 C CA . ILE A 1 102 ? 4.298 -4.540 -1.896 1.00 96.75 102 ILE A CA 1
ATOM 841 C C . ILE A 1 102 ? 3.552 -5.878 -1.818 1.00 96.75 102 ILE A C 1
ATOM 843 O O . ILE A 1 102 ? 3.028 -6.345 -2.825 1.00 96.75 102 ILE A O 1
ATOM 847 N N . LEU A 1 103 ? 3.474 -6.499 -0.636 1.00 96.69 103 LEU A N 1
ATOM 848 C CA . LEU A 1 103 ? 2.707 -7.737 -0.471 1.00 96.69 103 LEU A CA 1
ATOM 849 C C . LEU A 1 103 ? 1.215 -7.527 -0.752 1.00 96.69 103 LEU A C 1
ATOM 851 O O . LEU A 1 103 ? 0.590 -8.403 -1.346 1.00 96.69 103 LEU A O 1
ATOM 855 N N . LEU A 1 104 ? 0.655 -6.380 -0.361 1.00 95.50 104 LEU A N 1
ATOM 856 C CA . LEU A 1 104 ? -0.731 -6.024 -0.662 1.00 95.50 104 LEU A CA 1
ATOM 857 C C . LEU A 1 104 ? -0.952 -5.790 -2.163 1.00 95.50 104 LEU A C 1
ATOM 859 O O . LEU A 1 104 ? -1.893 -6.355 -2.714 1.00 95.50 104 LEU A O 1
ATOM 863 N N . ASP A 1 105 ? -0.060 -5.056 -2.837 1.00 94.38 105 ASP A N 1
ATOM 864 C CA . ASP A 1 105 ? -0.103 -4.849 -4.297 1.00 94.38 105 ASP A CA 1
ATOM 865 C C . ASP A 1 105 ? -0.012 -6.179 -5.078 1.00 94.38 105 ASP A C 1
ATOM 867 O O . ASP A 1 105 ? -0.595 -6.347 -6.154 1.00 94.38 105 ASP A O 1
ATOM 871 N N . ASP A 1 106 ? 0.710 -7.156 -4.529 1.00 93.75 106 ASP A N 1
ATOM 872 C CA . ASP A 1 106 ? 0.825 -8.510 -5.075 1.00 93.75 106 ASP A CA 1
ATOM 873 C C . ASP A 1 106 ? -0.363 -9.427 -4.725 1.00 93.75 106 ASP A C 1
ATOM 875 O O . ASP A 1 106 ? -0.413 -10.564 -5.197 1.00 93.75 106 ASP A O 1
ATOM 879 N N . GLY A 1 107 ? -1.296 -8.979 -3.880 1.00 94.25 107 GLY A N 1
ATOM 880 C CA . GLY A 1 107 ? -2.388 -9.806 -3.359 1.00 94.25 107 GLY A CA 1
ATOM 881 C C . GLY A 1 107 ? -1.929 -10.911 -2.398 1.00 94.25 107 GLY A C 1
ATOM 882 O O . GLY A 1 107 ? -2.693 -11.822 -2.082 1.00 94.25 107 GLY A O 1
ATOM 883 N N . ALA A 1 108 ? -0.691 -10.849 -1.902 1.00 95.31 108 ALA A N 1
ATOM 884 C CA . ALA A 1 108 ? -0.094 -11.815 -0.983 1.00 95.31 108 ALA A CA 1
ATOM 885 C C . ALA A 1 108 ? -0.535 -11.566 0.474 1.00 95.31 108 ALA A C 1
ATOM 887 O O . ALA A 1 108 ? 0.286 -11.376 1.376 1.00 95.31 108 ALA A O 1
ATOM 888 N N . ILE A 1 109 ? -1.852 -11.563 0.693 1.00 95.62 109 ILE A N 1
ATOM 889 C CA . ILE A 1 109 ? -2.500 -11.130 1.938 1.00 95.62 109 ILE A CA 1
ATOM 890 C C . ILE A 1 109 ? -2.063 -11.988 3.133 1.00 95.62 109 ILE A C 1
ATOM 892 O O . ILE A 1 109 ? -1.685 -11.440 4.166 1.00 95.62 109 ILE A O 1
ATOM 896 N N . ASP A 1 110 ? -1.997 -13.313 2.985 1.00 94.94 110 ASP A N 1
ATOM 897 C CA . ASP A 1 110 ? -1.576 -14.211 4.073 1.00 94.94 110 ASP A CA 1
ATOM 898 C C . ASP A 1 110 ? -0.141 -13.928 4.540 1.00 94.94 110 ASP A C 1
ATOM 900 O O . ASP A 1 110 ? 0.152 -13.920 5.739 1.00 94.94 110 ASP A O 1
ATOM 904 N N . LEU A 1 111 ? 0.759 -13.631 3.596 1.00 94.69 111 LEU A N 1
ATOM 905 C CA . LEU A 1 111 ? 2.135 -13.247 3.910 1.00 94.69 111 LEU A CA 1
ATOM 906 C C . LEU A 1 111 ? 2.184 -11.882 4.602 1.00 94.69 111 LEU A C 1
ATOM 908 O O . LEU A 1 111 ? 2.969 -11.707 5.537 1.00 94.69 111 LEU A O 1
ATOM 912 N N . ALA A 1 112 ? 1.341 -10.932 4.186 1.00 95.81 112 ALA A N 1
ATOM 913 C CA . ALA A 1 112 ? 1.244 -9.622 4.823 1.00 95.81 112 ALA A CA 1
ATOM 914 C C . ALA A 1 112 ? 0.764 -9.746 6.280 1.00 95.81 112 ALA A C 1
ATOM 916 O O . ALA A 1 112 ? 1.398 -9.192 7.180 1.00 95.81 112 ALA A O 1
ATOM 917 N N . ILE A 1 113 ? -0.278 -10.547 6.534 1.00 94.44 113 ILE A N 1
ATOM 918 C CA . ILE A 1 113 ? -0.788 -10.837 7.884 1.00 94.44 113 ILE A CA 1
ATOM 919 C C . ILE A 1 113 ? 0.296 -11.499 8.739 1.00 94.44 113 ILE A C 1
ATOM 921 O O . ILE A 1 113 ? 0.571 -11.055 9.857 1.00 94.44 113 ILE A O 1
ATOM 925 N N . ALA A 1 114 ? 0.942 -12.548 8.221 1.00 93.75 114 ALA A N 1
ATOM 926 C CA . ALA A 1 114 ? 1.991 -13.261 8.942 1.00 93.75 114 ALA A CA 1
ATOM 927 C C . ALA A 1 114 ? 3.163 -12.336 9.293 1.00 93.75 114 ALA A C 1
ATOM 929 O O . ALA A 1 114 ? 3.708 -12.397 10.399 1.00 93.75 114 ALA A O 1
ATOM 930 N N . ARG A 1 115 ? 3.548 -11.444 8.374 1.00 92.62 115 ARG A N 1
ATOM 931 C CA . ARG A 1 115 ? 4.623 -10.487 8.624 1.00 92.62 115 ARG A CA 1
ATOM 932 C C . ARG A 1 115 ? 4.219 -9.430 9.648 1.00 92.62 115 ARG A C 1
ATOM 934 O O . ARG A 1 115 ? 5.024 -9.132 10.527 1.00 92.62 115 ARG A O 1
ATOM 941 N N . LEU A 1 116 ? 2.991 -8.916 9.568 1.00 92.31 116 LEU A N 1
ATOM 942 C CA . LEU A 1 116 ? 2.443 -7.936 10.503 1.00 92.31 116 LEU A CA 1
ATOM 943 C C . LEU A 1 116 ? 2.386 -8.474 11.940 1.00 92.31 116 LEU A C 1
ATOM 945 O O . LEU A 1 116 ? 2.806 -7.782 12.865 1.00 92.31 116 LEU A O 1
ATOM 949 N N . ARG A 1 117 ? 1.914 -9.712 12.138 1.00 89.56 117 ARG A N 1
ATOM 950 C CA . ARG A 1 117 ? 1.819 -10.344 13.471 1.00 89.56 117 ARG A CA 1
ATOM 951 C C . ARG A 1 117 ? 3.179 -10.541 14.143 1.00 89.56 117 ARG A C 1
ATOM 953 O O . ARG A 1 117 ? 3.278 -10.477 15.361 1.00 89.56 117 ARG A O 1
ATOM 960 N N . ASN A 1 118 ? 4.226 -10.753 13.349 1.00 87.94 118 ASN A N 1
ATOM 961 C CA . ASN A 1 118 ? 5.595 -10.917 13.839 1.00 87.94 118 ASN A CA 1
ATOM 962 C C . ASN A 1 118 ? 6.354 -9.587 13.983 1.00 87.94 118 ASN A C 1
ATOM 964 O O . ASN A 1 118 ? 7.532 -9.585 14.346 1.00 87.94 118 ASN A O 1
ATOM 968 N N . ALA A 1 119 ? 5.722 -8.459 13.660 1.00 85.06 119 ALA A N 1
ATOM 969 C CA . ALA A 1 119 ? 6.345 -7.152 13.749 1.00 85.06 119 ALA A CA 1
ATOM 970 C C . ALA A 1 119 ? 6.145 -6.517 15.135 1.00 85.06 119 ALA A C 1
ATOM 972 O O . ALA A 1 119 ? 5.065 -6.623 15.718 1.00 85.06 119 ALA A O 1
ATOM 973 N N . PRO A 1 120 ? 7.143 -5.786 15.659 1.00 76.44 120 PRO A N 1
ATOM 974 C CA . PRO A 1 120 ? 6.943 -4.957 16.842 1.00 76.44 120 PRO A CA 1
ATOM 975 C C . PRO A 1 120 ? 5.886 -3.873 16.565 1.00 76.44 120 PRO A C 1
ATOM 977 O O . PRO A 1 120 ? 6.008 -3.103 15.613 1.00 76.44 120 PRO A O 1
ATOM 980 N N . SER A 1 121 ? 4.852 -3.785 17.411 1.00 66.62 121 SER A N 1
ATOM 981 C CA . SER A 1 121 ? 3.655 -2.978 17.105 1.00 66.62 121 SER A CA 1
ATOM 982 C C . SER A 1 121 ? 3.900 -1.465 17.009 1.00 66.62 121 SER A C 1
ATOM 984 O O . SER A 1 121 ? 3.120 -0.760 16.380 1.00 66.62 121 SER A O 1
ATOM 986 N N . LYS A 1 122 ? 4.985 -0.953 17.607 1.00 64.81 122 LYS A N 1
ATOM 987 C CA . LYS A 1 122 ? 5.311 0.487 17.648 1.00 64.81 122 LYS A CA 1
ATOM 988 C C . LYS A 1 122 ? 6.077 0.993 16.421 1.00 64.81 122 LYS A C 1
ATOM 990 O O . LYS A 1 122 ? 6.386 2.178 16.357 1.00 64.81 122 LYS A O 1
ATOM 995 N N . SER A 1 123 ? 6.441 0.107 15.497 1.00 68.88 123 SER A N 1
ATOM 996 C CA . SER A 1 123 ? 7.381 0.407 14.407 1.00 68.88 123 SER A CA 1
ATOM 997 C C . SER A 1 123 ? 6.716 0.621 13.050 1.00 68.88 123 SER A C 1
ATOM 999 O O . SER A 1 123 ? 7.429 0.848 12.078 1.00 68.88 123 SER A O 1
ATOM 1001 N N . LEU A 1 124 ? 5.391 0.496 12.978 1.00 81.81 124 LEU A N 1
ATOM 1002 C CA . LEU A 1 124 ? 4.635 0.496 11.732 1.00 81.81 124 LEU A CA 1
ATOM 1003 C C . LEU A 1 124 ? 3.681 1.687 11.678 1.00 81.81 124 LEU A C 1
ATOM 1005 O O . LEU A 1 124 ? 3.089 2.055 12.696 1.00 81.81 124 LEU A O 1
ATOM 1009 N N . ASP A 1 125 ? 3.512 2.250 10.488 1.00 86.31 125 ASP A N 1
ATOM 1010 C CA . ASP A 1 125 ? 2.467 3.230 10.225 1.00 86.31 125 ASP A CA 1
ATOM 1011 C C . ASP A 1 125 ? 1.076 2.584 10.435 1.00 86.31 125 ASP A C 1
ATOM 1013 O O . ASP A 1 125 ? 0.783 1.553 9.812 1.00 86.31 125 ASP A O 1
ATOM 1017 N N . PRO A 1 126 ? 0.204 3.133 11.307 1.00 87.38 126 PRO A N 1
ATOM 1018 C CA . PRO A 1 126 ? -1.139 2.593 11.512 1.00 87.38 126 PRO A CA 1
ATOM 1019 C C . PRO A 1 126 ? -1.987 2.523 10.245 1.00 87.38 126 PRO A C 1
ATOM 1021 O O . PRO A 1 126 ? -2.857 1.657 10.168 1.00 87.38 126 PRO A O 1
ATOM 1024 N N . ASP A 1 127 ? -1.727 3.378 9.253 1.00 90.38 127 ASP A N 1
ATOM 1025 C CA . ASP A 1 127 ? -2.454 3.332 7.983 1.00 90.38 127 ASP A CA 1
ATOM 1026 C C . ASP A 1 127 ? -2.084 2.062 7.200 1.00 90.38 127 ASP A C 1
ATOM 1028 O O . ASP A 1 127 ? -2.955 1.355 6.702 1.00 90.38 127 ASP A O 1
ATOM 1032 N N . VAL A 1 128 ? -0.805 1.665 7.202 1.00 92.81 128 VAL A N 1
ATOM 1033 C CA . VAL A 1 128 ? -0.376 0.399 6.579 1.00 92.81 128 VAL A CA 1
ATOM 1034 C C . VAL A 1 128 ? -0.915 -0.806 7.348 1.00 92.81 128 VAL A C 1
ATOM 1036 O O . VAL A 1 128 ? -1.314 -1.802 6.743 1.00 92.81 128 VAL A O 1
ATOM 1039 N N . ARG A 1 129 ? -0.965 -0.731 8.685 1.00 93.38 129 ARG A N 1
ATOM 1040 C CA . ARG A 1 129 ? -1.596 -1.779 9.504 1.00 93.38 129 ARG A CA 1
ATOM 1041 C C . ARG A 1 129 ? -3.074 -1.941 9.152 1.00 93.38 129 ARG A C 1
ATOM 1043 O O . ARG A 1 129 ? -3.535 -3.072 8.991 1.00 93.38 129 ARG A O 1
ATOM 1050 N N . ARG A 1 130 ? -3.789 -0.822 9.012 1.00 95.38 130 ARG A N 1
ATOM 1051 C CA . ARG A 1 130 ? -5.192 -0.782 8.596 1.00 95.38 130 ARG A CA 1
ATOM 1052 C C . ARG A 1 130 ? -5.377 -1.407 7.219 1.00 95.38 130 ARG A C 1
ATOM 1054 O O . ARG A 1 130 ? -6.260 -2.247 7.070 1.00 95.38 130 ARG A O 1
ATOM 1061 N N . ASP A 1 131 ? -4.539 -1.065 6.245 1.00 95.88 131 ASP A N 1
ATOM 1062 C CA . ASP A 1 131 ? -4.634 -1.619 4.890 1.00 95.88 131 ASP A CA 1
ATOM 1063 C C . ASP A 1 131 ? -4.509 -3.150 4.892 1.00 95.88 131 ASP A C 1
ATOM 1065 O O . ASP A 1 131 ? -5.312 -3.845 4.265 1.00 95.88 131 ASP A O 1
ATOM 1069 N N . VAL A 1 132 ? -3.565 -3.700 5.670 1.00 96.19 132 VAL A N 1
ATOM 1070 C CA . VAL A 1 132 ? -3.436 -5.158 5.847 1.00 96.19 132 VAL A CA 1
ATOM 1071 C C . VAL A 1 132 ? -4.681 -5.753 6.505 1.00 96.19 132 VAL A C 1
ATOM 1073 O O . VAL A 1 132 ? -5.149 -6.806 6.076 1.00 96.19 132 VAL A O 1
ATOM 1076 N N . ALA A 1 133 ? -5.240 -5.092 7.520 1.00 96.25 133 ALA A N 1
ATOM 1077 C CA . ALA A 1 133 ? -6.435 -5.562 8.216 1.00 96.25 133 ALA A CA 1
ATOM 1078 C C . ALA A 1 133 ? -7.680 -5.575 7.309 1.00 96.25 133 ALA A C 1
ATOM 1080 O O . ALA A 1 133 ? -8.445 -6.539 7.319 1.00 96.25 133 ALA A O 1
ATOM 1081 N N . LEU A 1 134 ? -7.863 -4.545 6.479 1.00 96.50 134 LEU A N 1
ATOM 1082 C CA . LEU A 1 134 ? -8.965 -4.470 5.515 1.00 96.50 134 LEU A CA 1
ATOM 1083 C C . LEU A 1 134 ? -8.813 -5.500 4.388 1.00 96.50 134 LEU A C 1
ATOM 1085 O O . LEU A 1 134 ? -9.791 -6.148 4.003 1.00 96.50 134 LEU A O 1
ATOM 1089 N N . ALA A 1 135 ? -7.590 -5.704 3.894 1.00 96.44 135 ALA A N 1
ATOM 1090 C CA . ALA A 1 135 ? -7.309 -6.760 2.928 1.00 96.44 135 ALA A CA 1
ATOM 1091 C C . ALA A 1 135 ? -7.585 -8.151 3.526 1.00 96.44 135 ALA A C 1
ATOM 1093 O O . ALA A 1 135 ? -8.243 -8.974 2.890 1.00 96.44 135 ALA A O 1
ATOM 1094 N N . ALA A 1 136 ? -7.174 -8.386 4.778 1.00 96.25 136 ALA A N 1
ATOM 1095 C CA . ALA A 1 136 ? -7.485 -9.610 5.513 1.00 96.25 136 ALA A CA 1
ATOM 1096 C C . ALA A 1 136 ? -8.998 -9.829 5.628 1.00 96.25 136 ALA A C 1
ATOM 1098 O O . ALA A 1 136 ? -9.474 -10.908 5.290 1.00 96.25 136 ALA A O 1
ATOM 1099 N N . ALA A 1 137 ? -9.757 -8.792 6.002 1.00 96.00 137 ALA A N 1
ATOM 1100 C CA . ALA A 1 137 ? -11.211 -8.858 6.166 1.00 96.00 137 ALA A CA 1
ATOM 1101 C C . ALA A 1 137 ? -11.960 -9.282 4.892 1.00 96.00 137 ALA A C 1
ATOM 1103 O O . ALA A 1 137 ? -13.076 -9.793 4.974 1.00 96.00 137 ALA A O 1
ATOM 1104 N N . THR A 1 138 ? -11.367 -9.049 3.718 1.00 93.12 138 THR A N 1
ATOM 1105 C CA . THR A 1 138 ? -11.958 -9.433 2.429 1.00 93.12 138 THR A CA 1
ATOM 1106 C C . THR A 1 138 ? -11.907 -10.948 2.206 1.00 93.12 138 THR A C 1
ATOM 1108 O O . THR A 1 138 ? -12.844 -11.506 1.638 1.00 93.12 138 THR A O 1
ATOM 1111 N N . ASN A 1 139 ? -10.851 -11.615 2.683 1.00 89.31 139 ASN A N 1
ATOM 1112 C CA . ASN A 1 139 ? -10.664 -13.064 2.539 1.00 89.31 139 ASN A CA 1
ATOM 1113 C C . ASN A 1 139 ? -11.167 -13.845 3.759 1.00 89.31 139 ASN A C 1
ATOM 1115 O O . ASN A 1 139 ? -11.804 -14.885 3.618 1.00 89.31 139 ASN A O 1
ATOM 1119 N N . ASP A 1 140 ? -10.868 -13.333 4.950 1.00 93.06 140 ASP A N 1
ATOM 1120 C CA . ASP A 1 140 ? -11.251 -13.877 6.247 1.00 93.06 140 ASP A CA 1
ATOM 1121 C C . ASP A 1 140 ? -11.720 -12.724 7.154 1.00 93.06 140 ASP A C 1
ATOM 1123 O O . ASP A 1 140 ? -10.899 -12.031 7.776 1.00 93.06 140 ASP A O 1
ATOM 1127 N N . PRO A 1 141 ? -13.045 -12.497 7.236 1.00 94.81 141 PRO A N 1
ATOM 1128 C CA . PRO A 1 141 ? -13.618 -11.442 8.061 1.00 94.81 141 PRO A CA 1
ATOM 1129 C C . PRO A 1 141 ? -13.181 -11.490 9.530 1.00 94.81 141 PRO A C 1
ATOM 1131 O O . PRO A 1 141 ? -13.019 -10.430 10.131 1.00 94.81 141 PRO A O 1
ATOM 1134 N N . GLU A 1 142 ? -12.947 -12.675 10.106 1.00 94.50 142 GLU A N 1
ATOM 1135 C CA . GLU A 1 142 ? -12.550 -12.805 11.516 1.00 94.50 142 GLU A CA 1
ATOM 1136 C C . GLU A 1 142 ? -11.135 -12.272 11.748 1.00 94.50 142 GLU A C 1
ATOM 1138 O O . GLU A 1 142 ? -10.906 -11.466 12.653 1.00 94.50 142 GLU A O 1
ATOM 1143 N N . SER A 1 143 ? -10.183 -12.664 10.892 1.00 93.88 143 SER A N 1
ATOM 1144 C CA . SE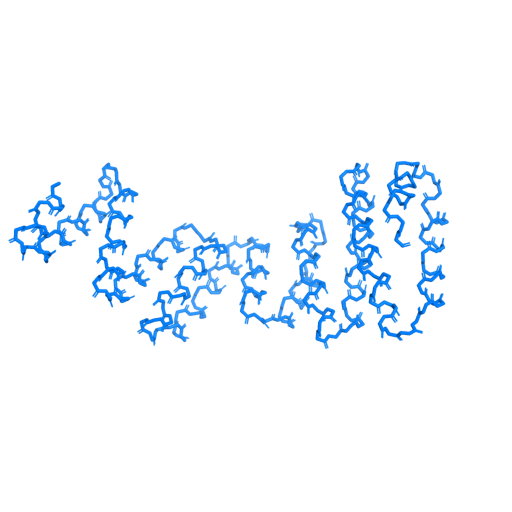R A 1 143 ? -8.815 -12.137 10.952 1.00 93.88 143 SER A CA 1
ATOM 1145 C C . SER A 1 143 ? -8.782 -10.624 10.751 1.00 93.88 143 SER A C 1
ATOM 1147 O O . SER A 1 143 ? -8.029 -9.931 11.438 1.00 93.88 143 SER A O 1
ATOM 1149 N N . GLY A 1 144 ? -9.604 -10.101 9.838 1.00 95.94 144 GLY A N 1
ATOM 1150 C CA . GLY A 1 144 ? -9.728 -8.663 9.615 1.00 95.94 144 GLY A CA 1
ATOM 1151 C C . GLY A 1 144 ? -10.267 -7.908 10.829 1.00 95.94 144 GLY A C 1
ATOM 1152 O O . GLY A 1 144 ? -9.686 -6.898 11.225 1.00 95.94 144 GLY A O 1
ATOM 1153 N N . ILE A 1 145 ? -11.330 -8.420 11.459 1.00 97.00 145 ILE A N 1
ATOM 1154 C CA . ILE A 1 145 ? -11.897 -7.855 12.693 1.00 97.00 145 ILE A CA 1
ATOM 1155 C C . ILE A 1 145 ? -10.841 -7.811 13.802 1.00 97.00 145 ILE A C 1
ATOM 1157 O O . ILE A 1 145 ? -10.660 -6.765 14.424 1.00 97.00 145 ILE A O 1
ATOM 1161 N N . ALA A 1 146 ? -10.116 -8.910 14.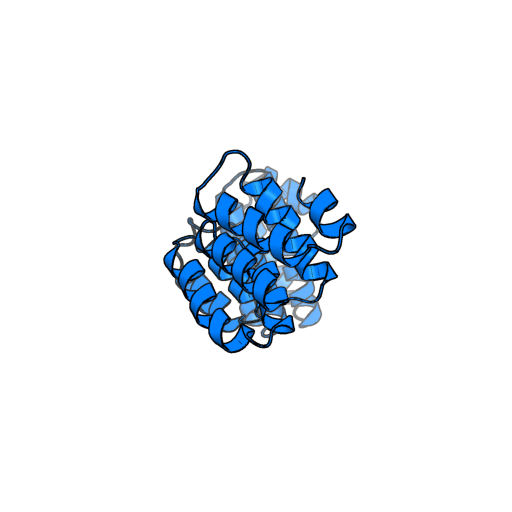022 1.00 95.31 146 ALA A N 1
ATOM 1162 C CA . ALA A 1 146 ? -9.078 -8.970 15.050 1.00 95.31 146 ALA A CA 1
ATOM 1163 C C . ALA A 1 146 ? -7.974 -7.921 14.815 1.00 95.31 146 ALA A C 1
ATOM 1165 O O . ALA A 1 146 ? -7.635 -7.160 15.720 1.00 95.31 146 ALA A O 1
ATOM 1166 N N . LEU A 1 147 ? -7.459 -7.823 13.585 1.00 95.06 147 LEU A N 1
ATOM 1167 C CA . LEU A 1 147 ? -6.399 -6.869 13.245 1.00 95.06 147 LEU A CA 1
ATOM 1168 C C . LEU A 1 147 ? -6.857 -5.404 13.327 1.00 95.06 147 LEU A C 1
ATOM 1170 O O . LEU A 1 147 ? -6.069 -4.546 13.730 1.00 95.06 147 LEU A O 1
ATOM 1174 N N . LEU A 1 148 ? -8.109 -5.108 12.960 1.00 96.44 148 LEU A N 1
ATOM 1175 C CA . LEU A 1 148 ? -8.678 -3.763 13.090 1.00 96.44 148 LEU A CA 1
ATOM 1176 C C . LEU A 1 148 ? -8.819 -3.355 14.559 1.00 96.44 148 LEU A C 1
ATOM 1178 O O . LEU A 1 148 ? -8.453 -2.234 14.904 1.00 96.44 148 LEU A O 1
ATOM 1182 N N . TRP A 1 149 ? -9.287 -4.252 15.433 1.00 96.25 149 TRP A N 1
ATOM 1183 C CA . TRP A 1 149 ? -9.348 -3.977 16.873 1.00 96.25 149 TRP A CA 1
ATOM 1184 C C . TRP A 1 149 ? -7.968 -3.673 17.457 1.00 96.25 149 TRP A C 1
ATOM 1186 O O . TRP A 1 149 ? -7.800 -2.660 18.136 1.00 96.25 149 TRP A O 1
ATOM 1196 N N . GLU A 1 150 ? -6.956 -4.474 17.116 1.00 93.19 150 GLU A N 1
ATOM 1197 C CA . GLU A 1 150 ? -5.575 -4.199 17.523 1.00 93.19 150 GLU A CA 1
ATOM 1198 C C . GLU A 1 150 ? -5.092 -2.821 17.028 1.00 93.19 150 GLU A C 1
ATOM 1200 O O . GLU A 1 150 ? -4.389 -2.110 17.748 1.00 93.19 150 GLU A O 1
ATOM 1205 N N . ASN A 1 151 ? -5.464 -2.411 15.808 1.00 94.44 151 ASN A N 1
ATOM 1206 C CA . ASN A 1 151 ? -5.095 -1.095 15.280 1.00 94.44 151 ASN A CA 1
ATOM 1207 C C . ASN A 1 151 ? -5.792 0.053 16.029 1.00 94.44 151 ASN A C 1
ATOM 1209 O O . ASN A 1 151 ? -5.136 1.037 16.377 1.00 94.44 151 ASN A O 1
ATOM 1213 N N . VAL A 1 152 ? -7.085 -0.095 16.345 1.00 95.50 152 VAL A N 1
ATOM 1214 C CA . VAL A 1 152 ? -7.858 0.859 17.161 1.00 95.50 152 VAL A CA 1
ATOM 1215 C C . VAL A 1 152 ? -7.188 1.074 18.516 1.00 95.50 152 VAL A C 1
ATOM 1217 O O . VAL A 1 152 ? -6.985 2.218 18.929 1.00 95.50 152 VAL A O 1
ATOM 1220 N N . GLU A 1 153 ? -6.801 -0.004 19.196 1.00 93.25 153 GLU A N 1
ATOM 1221 C CA . GLU A 1 153 ? -6.120 0.077 20.489 1.00 93.25 153 GLU A CA 1
ATOM 1222 C C . GLU A 1 153 ? -4.786 0.824 20.379 1.00 93.25 153 GLU A C 1
ATOM 1224 O O . GLU A 1 153 ? -4.517 1.741 21.162 1.00 93.25 153 GLU A O 1
ATOM 1229 N N . LEU A 1 154 ? -3.966 0.502 19.371 1.00 91.62 154 LEU A N 1
ATOM 1230 C CA . LEU A 1 154 ? -2.695 1.191 19.127 1.00 91.62 154 LEU A CA 1
ATOM 1231 C C . LEU A 1 154 ? -2.891 2.685 18.851 1.00 91.62 154 LEU A C 1
ATOM 1233 O O . LEU A 1 154 ? -2.145 3.510 19.384 1.00 91.62 154 LEU A O 1
ATOM 1237 N N . LEU A 1 155 ? -3.898 3.045 18.058 1.00 93.56 155 LEU A N 1
ATOM 1238 C CA . LEU A 1 155 ? -4.240 4.433 17.761 1.00 93.56 155 LEU A CA 1
ATOM 1239 C C . LEU A 1 155 ? -4.696 5.183 19.021 1.00 93.56 155 LEU A C 1
ATOM 1241 O O . LEU A 1 155 ? -4.223 6.291 19.282 1.00 93.56 155 LEU A O 1
ATOM 1245 N N . ILE A 1 156 ? -5.531 4.574 19.866 1.00 93.81 156 ILE A N 1
ATOM 1246 C CA . ILE A 1 156 ? -5.953 5.175 21.141 1.00 93.81 156 ILE A CA 1
ATOM 1247 C C . ILE A 1 156 ? -4.752 5.397 22.075 1.00 93.81 156 ILE A C 1
ATOM 1249 O O . ILE A 1 156 ? -4.659 6.439 22.734 1.00 93.81 156 ILE A O 1
ATOM 1253 N N . LEU A 1 157 ? -3.787 4.471 22.096 1.00 91.88 157 LEU A N 1
ATOM 1254 C CA . LEU A 1 157 ? -2.571 4.593 22.906 1.00 91.88 157 LEU A CA 1
ATOM 1255 C C . LEU A 1 157 ? -1.673 5.775 22.501 1.00 91.88 157 LEU A C 1
ATOM 1257 O O . LEU A 1 157 ? -0.935 6.273 23.354 1.00 91.88 157 LEU A O 1
ATOM 1261 N N . ARG A 1 158 ? -1.749 6.272 21.255 1.00 90.81 158 ARG A N 1
ATOM 1262 C CA . ARG A 1 158 ? -0.989 7.462 20.808 1.00 90.81 158 ARG A CA 1
ATOM 1263 C C . ARG A 1 158 ? -1.457 8.757 21.476 1.00 90.81 158 ARG A C 1
ATOM 1265 O O . ARG A 1 158 ? -0.678 9.698 21.597 1.00 90.81 158 ARG A O 1
ATOM 1272 N N . ARG A 1 159 ? -2.699 8.783 21.973 1.00 89.75 159 ARG A N 1
ATOM 1273 C CA . ARG A 1 159 ? -3.302 9.886 22.741 1.00 89.75 159 ARG A CA 1
ATOM 1274 C C . ARG A 1 159 ? -3.309 11.253 22.053 1.00 89.75 159 ARG A C 1
ATOM 1276 O O . ARG A 1 159 ? -3.340 12.285 22.725 1.00 89.75 159 ARG A O 1
ATOM 1283 N N . ASP A 1 160 ? -3.353 11.273 20.731 1.00 92.31 160 ASP A N 1
ATOM 1284 C CA . ASP A 1 160 ? -3.504 12.493 19.950 1.00 92.31 160 ASP A CA 1
ATOM 1285 C C . ASP A 1 160 ? -4.818 12.491 19.160 1.00 92.31 160 ASP A C 1
ATOM 1287 O O . ASP A 1 160 ? -5.449 11.460 18.923 1.00 92.31 160 ASP A O 1
ATOM 1291 N N . ARG A 1 161 ? -5.268 13.687 18.777 1.00 91.62 161 ARG A N 1
ATOM 1292 C CA . ARG A 1 161 ? -6.577 13.871 18.142 1.00 91.62 161 ARG A CA 1
ATOM 1293 C C . ARG A 1 161 ? -6.650 13.274 16.734 1.00 91.62 161 ARG A C 1
ATOM 1295 O O . ARG A 1 161 ? -7.740 12.921 16.293 1.00 91.62 161 ARG A O 1
ATOM 1302 N N . ASN A 1 162 ? -5.526 13.176 16.027 1.00 93.06 162 ASN A N 1
ATOM 1303 C CA . ASN A 1 162 ? -5.505 12.563 14.701 1.00 93.06 162 ASN A CA 1
ATOM 1304 C C . ASN A 1 162 ? -5.638 11.049 14.834 1.00 93.06 162 ASN A C 1
ATOM 1306 O O . ASN A 1 162 ? -6.493 10.471 14.174 1.00 93.06 162 ASN A O 1
ATOM 1310 N N . ALA A 1 163 ? -4.901 10.437 15.761 1.00 92.94 163 ALA A N 1
ATOM 1311 C CA . ALA A 1 163 ? -5.009 9.012 16.030 1.00 92.94 163 ALA A CA 1
ATOM 1312 C C . ALA A 1 163 ? -6.416 8.610 16.504 1.00 92.94 163 ALA A C 1
ATOM 1314 O O . ALA A 1 163 ? -6.937 7.591 16.062 1.00 92.94 163 ALA A O 1
ATOM 1315 N N . TYR A 1 164 ? -7.085 9.432 17.322 1.00 94.88 164 TYR A N 1
ATOM 1316 C CA . TYR A 1 164 ? -8.486 9.177 17.681 1.00 94.88 164 TYR A CA 1
ATOM 1317 C C . TYR A 1 164 ? -9.437 9.227 16.482 1.00 94.88 164 TYR A C 1
ATOM 1319 O O . TYR A 1 164 ? -10.366 8.424 16.433 1.00 94.88 164 TYR A O 1
ATOM 1327 N N . ARG A 1 165 ? -9.218 10.128 15.515 1.00 94.75 165 ARG A N 1
ATOM 1328 C CA . ARG A 1 165 ? -10.014 10.151 14.277 1.00 94.75 165 ARG A CA 1
ATOM 1329 C C . ARG A 1 165 ? -9.795 8.887 13.453 1.00 94.75 165 ARG A C 1
ATOM 1331 O O . ARG A 1 165 ? -10.773 8.220 13.141 1.00 94.75 165 ARG A O 1
ATOM 1338 N N . SER A 1 166 ? -8.541 8.496 13.225 1.00 95.19 166 SER A N 1
ATOM 1339 C CA . SER A 1 166 ? -8.222 7.243 12.529 1.00 95.19 166 SER A CA 1
ATOM 1340 C C . SER A 1 166 ? -8.830 6.022 13.234 1.00 95.19 166 SER A C 1
ATOM 1342 O O . SER A 1 166 ? -9.375 5.141 12.576 1.00 95.19 166 SER A O 1
ATOM 1344 N N . ALA A 1 167 ? -8.823 5.992 14.574 1.00 96.44 167 ALA A N 1
ATOM 1345 C CA . ALA A 1 167 ? -9.455 4.921 15.346 1.00 96.44 167 ALA A CA 1
ATOM 1346 C C . ALA A 1 167 ? -10.978 4.888 15.144 1.00 96.44 167 ALA A C 1
ATOM 1348 O O . ALA A 1 167 ? -11.567 3.818 15.032 1.00 96.44 167 ALA A O 1
ATOM 1349 N N . CYS A 1 168 ? -11.630 6.052 15.071 1.00 95.75 168 CYS A N 1
ATOM 1350 C CA . CYS A 1 168 ? -13.057 6.127 14.761 1.00 95.75 168 CYS A CA 1
ATOM 1351 C C . CYS A 1 168 ? -13.352 5.614 13.347 1.00 95.75 168 CYS A C 1
ATOM 1353 O O . CYS A 1 168 ? -14.324 4.886 13.158 1.00 95.75 168 CYS A O 1
ATOM 1355 N N . ASP A 1 169 ? -12.501 5.940 12.376 1.00 95.56 169 ASP A N 1
ATOM 1356 C CA . ASP A 1 169 ? -12.642 5.445 11.009 1.00 95.56 169 ASP A CA 1
ATOM 1357 C C . ASP A 1 169 ? -12.507 3.912 10.943 1.00 95.56 169 ASP A C 1
ATOM 1359 O O . ASP A 1 169 ? -13.234 3.273 10.181 1.00 95.56 169 ASP A O 1
ATOM 1363 N N . ASP A 1 170 ? -11.619 3.310 11.743 1.00 97.06 170 ASP A N 1
ATOM 1364 C CA . ASP A 1 170 ? -11.497 1.849 11.879 1.00 97.06 170 ASP A CA 1
ATOM 1365 C C . ASP A 1 170 ? -12.738 1.235 12.552 1.00 97.06 170 ASP A C 1
ATOM 1367 O O . ASP A 1 170 ? -13.246 0.206 12.105 1.00 97.06 170 ASP A O 1
ATOM 1371 N N . LEU A 1 171 ? -13.284 1.887 13.584 1.00 97.62 171 LEU A N 1
ATOM 1372 C CA . LEU A 1 171 ? -14.510 1.452 14.265 1.00 97.62 171 LEU A CA 1
ATOM 1373 C C . LEU A 1 171 ? -15.733 1.464 13.340 1.00 97.62 171 LEU A C 1
ATOM 1375 O O . LEU A 1 171 ? -16.564 0.561 13.415 1.00 97.62 171 LEU A O 1
ATOM 1379 N N . VAL A 1 172 ? -15.824 2.434 12.425 1.00 96.88 172 VAL A N 1
ATOM 1380 C CA . VAL A 1 172 ? -16.860 2.432 11.381 1.00 96.88 172 VAL A CA 1
ATOM 1381 C C . VAL A 1 172 ? -16.722 1.190 10.495 1.00 96.88 172 VAL A C 1
ATOM 1383 O O . VAL A 1 172 ? -17.725 0.533 10.213 1.00 96.88 172 VAL A O 1
ATOM 1386 N N . GLN A 1 173 ? -15.501 0.828 10.085 1.00 97.12 173 GLN A N 1
ATOM 1387 C CA . GLN A 1 173 ? -15.274 -0.388 9.292 1.00 97.12 173 GLN A CA 1
ATOM 1388 C C . GLN A 1 173 ? -15.630 -1.654 10.079 1.00 97.12 173 GLN A C 1
ATOM 1390 O O . GLN A 1 173 ? -16.296 -2.541 9.541 1.00 97.12 173 GLN A O 1
ATOM 1395 N N . LEU A 1 174 ? -15.269 -1.716 11.364 1.00 97.62 174 LEU A N 1
ATOM 1396 C CA . LEU A 1 174 ? -15.654 -2.809 12.257 1.00 97.62 174 LEU A CA 1
ATOM 1397 C C . LEU A 1 174 ? -17.176 -2.958 12.332 1.00 97.62 174 LEU A C 1
ATOM 1399 O O . LEU A 1 174 ? -17.674 -4.059 12.089 1.00 97.62 174 LEU A O 1
ATOM 1403 N N . ARG A 1 175 ? -17.936 -1.878 12.571 1.00 97.06 175 ARG A N 1
ATOM 1404 C CA . ARG A 1 175 ? -19.409 -1.943 12.562 1.00 97.06 175 ARG A CA 1
ATOM 1405 C C . ARG A 1 175 ? -19.929 -2.575 11.277 1.00 97.06 175 ARG A C 1
ATOM 1407 O O . ARG A 1 175 ? -20.812 -3.435 11.323 1.00 97.06 175 ARG A O 1
ATOM 1414 N N . GLU A 1 176 ? -19.423 -2.131 10.131 1.00 96.06 176 GLU A N 1
ATOM 1415 C CA . GLU A 1 176 ? -19.866 -2.630 8.830 1.00 96.06 176 GLU A CA 1
ATOM 1416 C C . GLU A 1 176 ? -19.555 -4.125 8.655 1.00 96.06 176 GLU A C 1
ATOM 1418 O O . GLU A 1 176 ? -20.406 -4.862 8.149 1.00 96.06 176 GLU A O 1
ATOM 1423 N N . LEU A 1 177 ? -18.395 -4.599 9.126 1.00 96.44 177 LEU A N 1
ATOM 1424 C CA . LEU A 1 177 ? -18.037 -6.023 9.133 1.00 96.44 177 LEU A CA 1
ATOM 1425 C C . LEU A 1 177 ? -18.965 -6.839 10.042 1.00 96.44 177 LEU A C 1
ATOM 1427 O O . LEU A 1 177 ? -19.588 -7.793 9.573 1.00 96.44 177 LEU A O 1
ATOM 1431 N N . TYR A 1 178 ? -19.157 -6.429 11.300 1.00 97.25 178 TYR A N 1
ATOM 1432 C CA . TYR A 1 178 ? -20.089 -7.098 12.218 1.00 97.25 178 TYR A CA 1
ATOM 1433 C C . TYR A 1 178 ? -21.519 -7.125 11.667 1.00 97.25 178 TYR A C 1
ATOM 1435 O O . TYR A 1 178 ? -22.222 -8.128 11.806 1.00 97.25 178 TYR A O 1
ATOM 1443 N N . ARG A 1 179 ? -21.962 -6.048 11.002 1.00 95.88 179 ARG A N 1
ATOM 1444 C CA . ARG A 1 179 ? -23.281 -5.992 10.358 1.00 95.88 179 ARG A CA 1
ATOM 1445 C C . ARG A 1 179 ? -23.400 -7.016 9.231 1.00 95.88 179 ARG A C 1
ATOM 1447 O O . ARG A 1 179 ? -24.407 -7.715 9.178 1.00 95.88 179 ARG A O 1
ATOM 1454 N N . LYS A 1 180 ? -22.395 -7.117 8.353 1.00 95.44 180 LYS A N 1
ATOM 1455 C CA . LYS A 1 180 ? -22.363 -8.109 7.260 1.00 95.44 180 LYS A CA 1
ATOM 1456 C C . LYS A 1 180 ? -22.369 -9.549 7.779 1.00 95.44 180 LYS A C 1
ATOM 1458 O O . LYS A 1 180 ? -22.939 -10.417 7.129 1.00 95.44 180 LYS A O 1
ATOM 1463 N N . LEU A 1 181 ? -21.787 -9.783 8.954 1.00 95.69 181 LEU A N 1
ATOM 1464 C CA . LEU A 1 181 ? -21.786 -11.081 9.634 1.00 95.69 181 LEU A CA 1
ATOM 1465 C C . LEU A 1 181 ? -23.042 -11.338 10.486 1.00 95.69 181 LEU A C 1
ATOM 1467 O O . LEU A 1 181 ? -23.120 -12.368 11.146 1.00 95.69 181 LEU A O 1
ATOM 1471 N N . TYR A 1 182 ? -24.024 -10.429 10.492 1.00 95.75 182 TYR A N 1
ATOM 1472 C CA . TYR A 1 182 ? -25.234 -10.496 11.327 1.00 95.75 182 TYR A CA 1
ATOM 1473 C C . TYR A 1 182 ? -24.967 -10.512 12.847 1.00 95.75 182 TYR A C 1
ATOM 1475 O O . TYR A 1 182 ? -25.824 -10.906 13.635 1.00 95.75 182 TYR A O 1
ATOM 1483 N N . ARG A 1 183 ? -23.813 -9.998 13.288 1.00 96.69 183 ARG A N 1
ATOM 1484 C CA . ARG A 1 183 ? -23.353 -9.990 14.690 1.00 96.69 183 ARG A CA 1
ATOM 1485 C C . ARG A 1 183 ? -23.518 -8.629 15.364 1.00 96.69 183 ARG A C 1
ATOM 1487 O O . ARG A 1 183 ? -22.631 -8.117 16.044 1.00 96.69 183 ARG A O 1
ATOM 1494 N N . LYS A 1 184 ? -24.681 -8.002 15.176 1.00 94.62 184 LYS A N 1
ATOM 1495 C CA . LYS A 1 184 ? -24.955 -6.654 15.707 1.00 94.62 184 LYS A CA 1
ATOM 1496 C C . LYS A 1 184 ? -24.849 -6.576 17.238 1.00 94.62 184 LYS A C 1
ATOM 1498 O O . LYS A 1 184 ? -24.392 -5.561 17.752 1.00 94.62 184 LYS A O 1
ATOM 1503 N N . ALA A 1 185 ? -25.276 -7.620 17.952 1.00 95.44 185 ALA A N 1
ATOM 1504 C CA . ALA A 1 185 ? -25.224 -7.653 19.415 1.00 95.44 185 ALA A CA 1
ATOM 1505 C C . ALA A 1 185 ? -23.776 -7.658 19.937 1.00 95.44 185 ALA A C 1
ATOM 1507 O O . ALA A 1 185 ? -23.453 -6.897 20.845 1.00 95.44 185 ALA A O 1
ATOM 1508 N N . GLU A 1 186 ? -22.898 -8.443 19.307 1.00 95.94 186 GLU A N 1
ATOM 1509 C CA . GLU A 1 186 ? -21.469 -8.488 19.643 1.00 95.94 186 GLU A CA 1
ATOM 1510 C C . GLU A 1 186 ? -20.794 -7.135 19.404 1.00 95.94 186 GLU A C 1
ATOM 1512 O O . GLU A 1 186 ? -20.057 -6.659 20.263 1.00 95.94 186 GLU A O 1
ATOM 1517 N N . TRP A 1 187 ? -21.109 -6.467 18.286 1.00 97.00 187 TRP A N 1
ATOM 1518 C CA . TRP A 1 187 ? -20.634 -5.105 18.024 1.00 97.00 187 TRP A CA 1
ATOM 1519 C C . TRP A 1 187 ? -21.031 -4.127 19.135 1.00 97.00 187 TRP A C 1
ATOM 1521 O O . TRP A 1 187 ? -20.194 -3.373 19.627 1.00 97.00 187 TRP A O 1
ATOM 1531 N N . GLN A 1 188 ? -22.305 -4.141 19.539 1.00 95.06 188 GLN A N 1
ATOM 1532 C CA . GLN A 1 188 ? -22.796 -3.251 20.592 1.00 95.06 188 GLN A CA 1
ATOM 1533 C C . GLN A 1 188 ? -22.063 -3.498 21.910 1.00 95.06 188 GLN A C 1
ATOM 1535 O O . GLN A 1 188 ? -21.627 -2.540 22.541 1.00 95.06 188 GLN A O 1
ATOM 1540 N N . GLN A 1 189 ? -21.879 -4.764 22.287 1.00 95.88 189 GLN A N 1
ATOM 1541 C CA . GLN A 1 189 ? -21.145 -5.127 23.494 1.00 95.88 189 GLN A CA 1
ATOM 1542 C C . GLN A 1 189 ? -19.686 -4.655 23.434 1.00 95.88 189 GLN A C 1
ATOM 1544 O O . GLN A 1 189 ? -19.224 -4.002 24.368 1.00 95.88 189 GLN A O 1
ATOM 1549 N N . ALA A 1 190 ? -18.986 -4.912 22.325 1.00 95.06 190 ALA A N 1
ATOM 1550 C CA . ALA A 1 190 ? -17.590 -4.517 22.150 1.00 95.06 190 ALA A CA 1
ATOM 1551 C C . ALA A 1 190 ? -17.402 -2.989 22.191 1.00 95.06 190 ALA A C 1
ATOM 1553 O O . ALA A 1 190 ? -16.515 -2.487 22.884 1.00 95.06 190 ALA A O 1
ATOM 1554 N N . LEU A 1 191 ? -18.271 -2.231 21.511 1.00 93.81 191 LEU A N 1
ATOM 1555 C CA . LEU A 1 191 ? -18.230 -0.767 21.538 1.00 93.81 191 LEU A CA 1
ATOM 1556 C C . LEU A 1 191 ? -18.525 -0.212 22.940 1.00 93.81 191 LEU A C 1
ATOM 1558 O O . LEU A 1 191 ? -17.886 0.753 23.364 1.00 93.81 191 LEU A O 1
ATOM 1562 N N . THR A 1 192 ? -19.477 -0.803 23.669 1.00 93.81 192 THR A N 1
ATOM 1563 C CA . THR A 1 192 ? -19.765 -0.411 25.054 1.00 93.81 192 THR A CA 1
ATOM 1564 C C . THR A 1 192 ? -18.549 -0.624 25.948 1.00 93.81 192 THR A C 1
ATOM 1566 O O . THR A 1 192 ? -18.149 0.323 26.624 1.00 93.81 192 THR A O 1
ATOM 1569 N N . SER A 1 193 ? -17.909 -1.795 25.893 1.00 94.38 193 SER A N 1
ATOM 1570 C CA . SER A 1 193 ? -16.693 -2.064 26.670 1.00 94.38 193 SER A CA 1
ATOM 1571 C C . SER A 1 193 ? -15.572 -1.071 26.342 1.00 94.38 193 SER A C 1
ATOM 1573 O O . SER A 1 193 ? -15.008 -0.461 27.249 1.00 94.38 193 SER A O 1
ATOM 1575 N N . LEU A 1 194 ? -15.332 -0.780 25.056 1.00 94.00 194 LEU A N 1
ATOM 1576 C CA . LEU A 1 194 ? -14.340 0.221 24.645 1.00 94.00 194 LEU A CA 1
ATOM 1577 C C . LEU A 1 194 ? -14.618 1.610 25.256 1.00 94.00 194 LEU A C 1
ATOM 1579 O O . LEU A 1 194 ? -13.696 2.312 25.685 1.00 94.00 194 LEU A O 1
ATOM 1583 N N . LEU A 1 195 ? -15.885 2.032 25.283 1.00 89.88 195 LEU A N 1
ATOM 1584 C CA . LEU A 1 195 ? -16.303 3.321 25.842 1.00 89.88 195 LEU A CA 1
ATOM 1585 C C . LEU A 1 195 ? -16.148 3.389 27.368 1.00 89.88 195 LEU A C 1
ATOM 1587 O O . LEU A 1 195 ? -15.850 4.470 27.893 1.00 89.88 195 LEU A O 1
ATOM 1591 N N . GLU A 1 196 ? -16.371 2.274 28.062 1.00 92.31 196 GLU A N 1
ATOM 1592 C CA . GLU A 1 196 ? -16.202 2.130 29.512 1.00 92.31 196 GLU A CA 1
ATOM 1593 C C . GLU A 1 196 ? -14.719 2.199 29.904 1.00 92.31 196 GLU A C 1
ATOM 1595 O O . GLU A 1 196 ? -14.338 2.998 30.770 1.00 92.31 196 GLU A O 1
ATOM 1600 N N . ASP A 1 197 ? -13.864 1.487 29.172 1.00 91.12 197 ASP A N 1
ATOM 1601 C CA . ASP A 1 197 ? -12.416 1.472 29.404 1.00 91.12 197 ASP A CA 1
ATOM 1602 C C . ASP A 1 197 ? -11.763 2.839 29.138 1.00 91.12 197 ASP A C 1
ATOM 1604 O O . ASP A 1 197 ? -10.779 3.223 29.776 1.00 91.12 197 ASP A O 1
ATOM 1608 N N . ASN A 1 198 ? -12.355 3.641 28.245 1.00 90.25 198 ASN A N 1
ATOM 1609 C CA . ASN A 1 198 ? -11.823 4.938 27.821 1.00 90.25 198 ASN A CA 1
ATOM 1610 C C . ASN A 1 198 ? -12.637 6.147 28.323 1.00 90.25 198 ASN A C 1
ATOM 1612 O O . ASN A 1 198 ? -12.564 7.243 27.758 1.00 90.25 198 ASN A O 1
ATOM 1616 N N . THR A 1 199 ? -13.381 5.998 29.425 1.00 87.25 199 THR A N 1
ATOM 1617 C CA . THR A 1 199 ? -14.258 7.045 30.006 1.00 87.25 199 THR A CA 1
ATOM 1618 C C . THR A 1 199 ? -13.599 8.413 30.197 1.00 87.25 199 THR A C 1
ATOM 1620 O O . THR A 1 199 ? -14.251 9.448 30.032 1.00 87.25 199 THR A O 1
ATOM 1623 N N . ARG A 1 200 ? -12.304 8.444 30.528 1.00 89.19 200 ARG A N 1
ATOM 1624 C CA . ARG A 1 200 ? -11.554 9.678 30.819 1.00 89.19 200 ARG A CA 1
ATOM 1625 C C . ARG A 1 200 ? -11.040 10.394 29.563 1.00 89.19 200 ARG A C 1
ATOM 1627 O O . ARG A 1 200 ? -10.669 11.566 29.646 1.00 89.19 200 ARG A O 1
ATOM 1634 N N . LEU A 1 201 ? -11.041 9.739 28.399 1.00 90.69 201 LEU A N 1
ATOM 1635 C CA . LEU A 1 201 ? -10.528 10.296 27.145 1.00 90.69 201 LEU A CA 1
ATOM 1636 C C . LEU A 1 201 ? -11.592 11.161 26.455 1.00 90.69 201 LEU A C 1
ATOM 1638 O O . LEU A 1 201 ? -12.228 10.767 25.480 1.00 90.69 201 LEU A O 1
ATOM 1642 N N . ARG A 1 202 ? -11.784 12.384 26.966 1.00 90.69 202 ARG A N 1
ATOM 1643 C CA . ARG A 1 202 ? -12.803 13.329 26.465 1.00 90.69 202 ARG A CA 1
ATOM 1644 C C . ARG A 1 202 ? -12.694 13.600 24.961 1.00 90.69 202 ARG A C 1
ATOM 1646 O O . ARG A 1 202 ? -13.718 13.674 24.293 1.00 90.69 202 ARG A O 1
ATOM 1653 N N . ALA A 1 203 ? -11.472 13.732 24.442 1.00 90.19 203 ALA A N 1
ATOM 1654 C CA . ALA A 1 203 ? -11.236 13.968 23.018 1.00 90.19 203 ALA A CA 1
ATOM 1655 C C . ALA A 1 203 ? -11.680 12.773 22.158 1.00 90.19 203 ALA A C 1
ATOM 1657 O O . ALA A 1 203 ? -12.418 12.975 21.203 1.00 90.19 203 ALA A O 1
ATOM 1658 N N . LEU A 1 204 ? -11.335 11.539 22.549 1.00 90.44 204 LEU A N 1
ATOM 1659 C CA . LEU A 1 204 ? -11.805 10.326 21.871 1.00 90.44 204 LEU A CA 1
ATOM 1660 C C . LEU A 1 204 ? -13.337 10.254 21.853 1.00 90.44 204 LEU A C 1
ATOM 1662 O O . LEU A 1 204 ? -13.932 10.013 20.811 1.00 90.44 204 LEU A O 1
ATOM 1666 N N . ARG A 1 205 ? -14.000 10.536 22.982 1.00 90.31 205 ARG A N 1
ATOM 1667 C CA . ARG A 1 205 ? -15.474 10.541 23.050 1.00 90.31 205 ARG A CA 1
ATOM 1668 C C . ARG A 1 205 ? -16.110 11.588 22.136 1.00 90.31 205 ARG A C 1
ATOM 1670 O O . ARG A 1 205 ? -17.191 11.348 21.603 1.00 90.31 205 ARG A O 1
ATOM 1677 N N . ALA A 1 206 ? -15.471 12.747 21.982 1.00 91.06 206 ALA A N 1
ATOM 1678 C CA . ALA A 1 206 ? -15.940 13.775 21.062 1.00 91.06 206 ALA A CA 1
ATOM 1679 C C . ALA A 1 206 ? -15.856 13.288 19.609 1.00 91.06 206 ALA A C 1
ATOM 1681 O O . ALA A 1 206 ? -16.845 13.403 18.891 1.00 91.06 206 ALA A O 1
ATOM 1682 N N . GLU A 1 207 ? -14.732 12.686 19.210 1.00 93.12 207 GLU A N 1
ATOM 1683 C CA . GLU A 1 207 ? -14.569 12.123 17.863 1.00 93.12 207 GLU A CA 1
ATOM 1684 C C . GLU A 1 207 ? -15.543 10.957 17.610 1.00 93.12 207 GLU A C 1
ATOM 1686 O O . GLU A 1 207 ? -16.210 10.941 16.580 1.00 93.12 207 GLU A O 1
ATOM 1691 N N . LEU A 1 208 ? -15.753 10.059 18.582 1.00 89.94 208 LEU A N 1
ATOM 1692 C CA . LEU A 1 208 ? -16.741 8.973 18.476 1.00 89.94 208 LEU A CA 1
ATOM 1693 C C . LEU A 1 208 ? -18.168 9.497 18.275 1.00 89.94 208 LEU A C 1
ATOM 1695 O O . LEU A 1 208 ? -18.928 8.946 17.483 1.00 89.94 208 LEU A O 1
ATOM 1699 N N . LYS A 1 209 ? -18.542 10.583 18.964 1.00 90.00 209 LYS A N 1
ATOM 1700 C CA . LYS A 1 209 ? -19.857 11.215 18.786 1.00 90.00 209 LYS A CA 1
ATOM 1701 C C . LYS A 1 209 ? -20.023 11.806 17.383 1.00 90.00 209 LYS A C 1
ATOM 1703 O O . LYS A 1 209 ? -21.138 11.819 16.872 1.00 90.00 209 LYS A O 1
ATOM 1708 N N . VAL A 1 210 ? -18.941 12.316 16.795 1.00 90.69 210 VAL A N 1
ATOM 1709 C CA . VAL A 1 210 ? -18.939 12.882 15.440 1.00 90.69 210 VAL A CA 1
ATOM 1710 C C . VAL A 1 210 ? -19.003 11.778 14.389 1.00 90.69 210 VAL A C 1
ATOM 1712 O O . VAL A 1 210 ? -19.831 11.856 13.488 1.00 90.69 210 VAL A O 1
ATOM 1715 N N . ALA A 1 211 ? -18.160 10.754 14.514 1.00 88.81 211 ALA A N 1
ATOM 1716 C CA . ALA A 1 211 ? -18.086 9.658 13.555 1.00 88.81 211 ALA A CA 1
ATOM 1717 C C . ALA A 1 211 ? -19.337 8.766 13.582 1.00 88.81 211 ALA A C 1
ATOM 1719 O O . ALA A 1 211 ? -19.716 8.209 12.554 1.00 88.81 211 ALA A O 1
ATOM 1720 N N . GLY A 1 212 ? -19.979 8.637 14.749 1.00 86.19 212 GLY A N 1
ATOM 1721 C CA . GLY A 1 212 ? -21.128 7.759 14.951 1.00 86.19 212 GLY A CA 1
ATOM 1722 C C . GLY A 1 212 ? -20.871 6.329 14.463 1.00 86.19 212 GLY A C 1
ATOM 1723 O O . GLY A 1 212 ? -21.635 5.877 13.602 1.00 86.19 212 GLY A O 1
ATOM 1724 N N . PRO A 1 213 ? -19.802 5.650 14.937 1.00 78.62 213 PRO A N 1
ATOM 1725 C CA . PRO A 1 213 ? -19.481 4.284 14.549 1.00 78.62 213 PRO A CA 1
ATOM 1726 C C . PRO A 1 213 ? -20.502 3.273 15.058 1.00 78.62 213 PRO A C 1
ATOM 1728 O O . PRO A 1 213 ? -21.351 3.575 15.924 1.00 78.62 213 PRO A O 1
#

Secondary structure (DSSP, 8-state):
-HHHHHHTT-HHHHHHHHHHHHHTT-TTHHHHHHHHHHHHHHTT-HHHHHHHHHHHHHHS--HHHHHHHHHHHHHTT-HHHHHHHHHHHHHHT--HHHHHHHHHHTT-HHHHHHHHHTS-GGGS-HHHHHHHHHHHHHH-HHHHHHHHHHHHHHHHHH-SHHHHHHHHHHHHHHHHHHHHTT-HHHHHHHHHHHHHHTTT-HHHHHHHHHH--

Sequence (213 aa):
MADKLVELGRSTDAVRLIRTRIKKNDVGVWPLREWLERFAEDAGDWTTVTELTWDAYREFPSADGYRSLREAAERAGRWKDLRPMALRIAERSGRLDLYLRILLDDGAIDLAIARLRNAPSKSLDPDVRRDVALAAATNDPESGIALLWENVELLILRRDRNAYRSACDDLVQLRELYRKLYRKAEWQQALTSLLEDNTRLRALRAELKVAGP

pLDDT: mean 91.5, std 6.18, range [64.81, 97.88]

Radius of gyration: 23.68 Å; chains: 1; bounding box: 54×32×69 Å